Protein AF-A0A9X2HFZ7-F1 (afdb_monomer)

Nearest PDB structures (foldseek):
  8ile-assembly1_A  TM=6.711E-01  e=8.729E-03  African swine fever virus BA71V
  5hrh-assembly1_A  TM=5.303E-01  e=1.604E-02  African swine fever virus
  4gmg-assembly2_D  TM=3.899E-01  e=1.241E-01  Yersinia enterocolitica subsp. enterocolitica 8081
  4gmf-assembly2_C  TM=3.694E-01  e=2.042E-01  Yersinia enterocolitica subsp. enterocolitica 8081
  4gmg-assembly1_B  TM=3.917E-01  e=2.845E-01  Yersinia enterocolitica subsp. enterocolitica 8081

Secondary structure (DSSP, 8-state):
-HHHHHHHHHHHHHHHHHHHHHHTTTTT-EE-HHHHHHHTTS--S--SEEEEEE-GGGGGGHHHHHHHHHHHHHHTT-EEEEEEEETTEEEEEEEETTEEEEEEEEE---SSPPEEE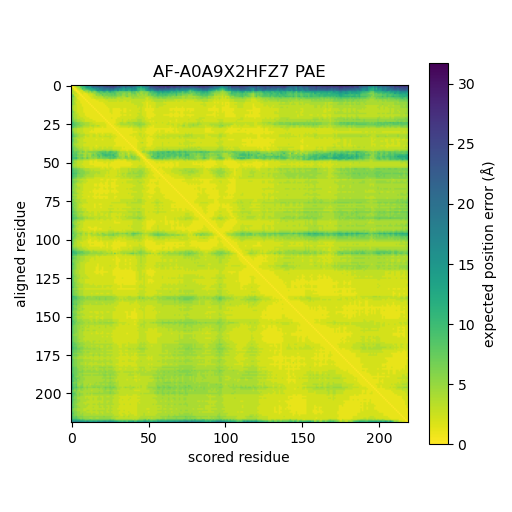TTEEE--HHHHHHHHHHHHHHH--HHHHHHHHHHHHTSSS-HHHHHHHHHHH-TT--HHHHHHHHGGGGG--GGGTGGGT--HHHHHHHHHHHHHHHHHHH-

Organism: NCBI:txid2949643

Structure (mmCIF, N/CA/C/O backbone):
data_AF-A0A9X2HFZ7-F1
#
_entry.id   AF-A0A9X2HFZ7-F1
#
loop_
_atom_site.group_PDB
_atom_site.id
_atom_site.type_symbol
_atom_site.label_atom_id
_atom_site.label_alt_id
_atom_site.label_comp_id
_atom_site.label_asym_id
_atom_site.label_entity_id
_atom_site.label_seq_id
_atom_site.pdbx_PDB_ins_code
_atom_site.Cartn_x
_atom_site.Cartn_y
_atom_site.Cartn_z
_atom_site.occupancy
_atom_site.B_iso_or_equiv
_atom_site.auth_seq_id
_atom_site.auth_comp_id
_atom_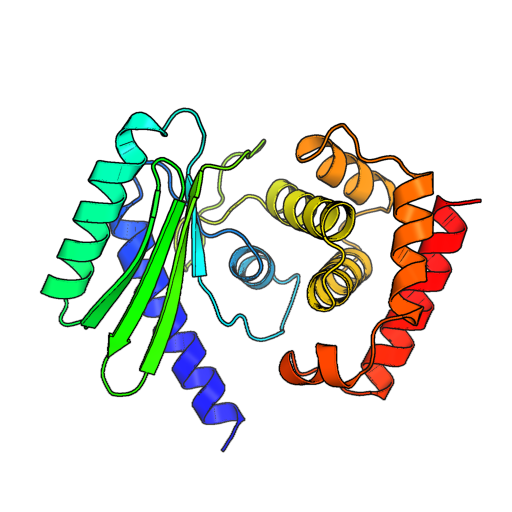site.auth_asym_id
_atom_site.auth_atom_id
_atom_site.pdbx_PDB_model_num
ATOM 1 N N . MET A 1 1 ? -7.043 -27.700 0.483 1.00 45.69 1 MET A N 1
ATOM 2 C CA . MET A 1 1 ? -7.040 -26.999 1.788 1.00 45.69 1 MET A CA 1
ATOM 3 C C . MET A 1 1 ? -6.658 -25.531 1.632 1.00 45.69 1 MET A C 1
ATOM 5 O O . MET A 1 1 ? -7.534 -24.711 1.847 1.00 45.69 1 MET A O 1
ATOM 9 N N . ALA A 1 2 ? -5.477 -25.192 1.092 1.00 61.09 2 ALA A N 1
ATOM 10 C CA . ALA A 1 2 ? -5.004 -23.801 0.955 1.00 61.09 2 ALA A CA 1
ATOM 11 C C . ALA A 1 2 ? -5.979 -22.800 0.285 1.00 61.09 2 ALA A C 1
ATOM 13 O O . ALA A 1 2 ? -6.029 -21.640 0.669 1.00 61.09 2 ALA A O 1
ATOM 14 N N . SER A 1 3 ? -6.793 -23.222 -0.692 1.00 67.44 3 SER A N 1
ATOM 15 C CA . SER A 1 3 ? -7.774 -22.325 -1.329 1.00 67.44 3 SER A CA 1
ATOM 16 C C . SER A 1 3 ? -8.964 -21.958 -0.432 1.00 67.44 3 SER A C 1
ATOM 18 O O . SER A 1 3 ? -9.522 -20.880 -0.597 1.00 67.44 3 SER A O 1
ATOM 20 N N . SER A 1 4 ? -9.372 -22.841 0.486 1.00 73.62 4 SER A N 1
ATOM 21 C CA . SER A 1 4 ? -10.508 -22.598 1.388 1.00 73.62 4 SER A CA 1
ATOM 22 C C . SER A 1 4 ? -10.123 -21.631 2.502 1.00 73.62 4 SER A C 1
ATOM 24 O O . SER A 1 4 ? -10.897 -20.731 2.819 1.00 73.62 4 SER A O 1
ATOM 26 N N . ASP A 1 5 ? -8.915 -21.786 3.045 1.00 79.44 5 ASP A N 1
ATOM 27 C CA . ASP A 1 5 ? -8.381 -20.908 4.089 1.00 79.44 5 ASP A CA 1
ATOM 28 C C . ASP A 1 5 ? -8.158 -19.496 3.537 1.00 79.44 5 ASP A C 1
ATOM 30 O O . ASP A 1 5 ? -8.668 -18.535 4.098 1.00 79.44 5 ASP A O 1
ATOM 34 N N . ARG A 1 6 ? -7.584 -19.369 2.330 1.00 78.06 6 ARG A N 1
ATOM 35 C CA . ARG A 1 6 ? -7.436 -18.066 1.655 1.00 78.06 6 ARG A CA 1
ATOM 36 C C . ARG A 1 6 ? -8.761 -17.343 1.416 1.00 78.06 6 ARG A C 1
ATOM 38 O O . ARG A 1 6 ? -8.848 -16.138 1.621 1.00 78.06 6 ARG A O 1
ATOM 45 N N . ILE A 1 7 ? -9.802 -18.057 0.978 1.00 82.12 7 ILE A N 1
ATOM 46 C CA . ILE A 1 7 ? -11.133 -17.455 0.793 1.00 82.12 7 ILE A CA 1
ATOM 47 C C . ILE A 1 7 ? -11.706 -17.011 2.143 1.00 82.12 7 ILE A C 1
ATOM 49 O O . ILE A 1 7 ? -12.341 -15.959 2.229 1.00 82.12 7 ILE A O 1
ATOM 53 N N . ARG A 1 8 ? -11.498 -17.806 3.196 1.00 85.38 8 ARG A N 1
ATOM 54 C CA . ARG A 1 8 ? -11.951 -17.487 4.550 1.00 85.38 8 ARG A CA 1
ATOM 55 C C . ARG A 1 8 ? -11.243 -16.244 5.101 1.00 85.38 8 ARG A C 1
ATOM 57 O O . ARG A 1 8 ? -11.915 -15.382 5.666 1.00 85.38 8 ARG A O 1
ATOM 64 N N . ASP A 1 9 ? -9.938 -16.130 4.894 1.00 87.12 9 ASP A N 1
ATOM 65 C CA . ASP A 1 9 ? -9.134 -14.995 5.347 1.00 87.12 9 ASP A CA 1
ATOM 66 C C . ASP A 1 9 ? -9.473 -13.725 4.573 1.00 87.12 9 ASP A C 1
ATOM 68 O O . ASP A 1 9 ? -9.709 -12.684 5.181 1.00 87.12 9 ASP A O 1
ATOM 72 N N . LEU A 1 10 ? -9.653 -13.825 3.252 1.00 87.94 10 LEU A N 1
ATOM 73 C CA . LEU A 1 10 ? -10.118 -12.702 2.440 1.00 87.94 10 LEU A CA 1
ATOM 74 C C . LEU A 1 10 ? -11.501 -12.209 2.887 1.00 87.94 10 LEU A C 1
ATOM 76 O O . LEU A 1 10 ? -11.733 -11.006 2.963 1.00 87.94 10 LEU A O 1
ATOM 80 N N . ARG A 1 11 ? -12.433 -13.113 3.211 1.00 91.56 11 ARG A N 1
ATOM 81 C CA . ARG A 1 11 ? -13.758 -12.717 3.717 1.00 91.56 11 ARG A CA 1
ATOM 82 C C . ARG A 1 11 ? -13.666 -11.989 5.054 1.00 91.56 11 ARG A C 1
ATOM 84 O O . ARG A 1 11 ? -14.343 -10.978 5.216 1.00 91.56 11 ARG A O 1
ATOM 91 N N . PHE A 1 12 ? -12.837 -12.478 5.975 1.00 93.88 12 PHE A N 1
ATOM 92 C CA . PHE A 1 12 ? -12.613 -11.833 7.271 1.00 93.88 12 PHE A CA 1
ATOM 93 C C . PHE A 1 12 ? -11.972 -10.454 7.108 1.00 93.88 12 PHE A C 1
ATOM 95 O O . PHE A 1 12 ? -12.452 -9.480 7.685 1.00 93.88 12 PHE A O 1
ATOM 102 N N . GLN A 1 13 ? -10.962 -10.352 6.243 1.00 94.38 13 GLN A N 1
ATOM 103 C CA . GLN A 1 13 ? -10.350 -9.083 5.869 1.00 94.38 13 GLN A CA 1
ATOM 104 C C . GLN A 1 13 ? -11.401 -8.101 5.345 1.00 94.38 13 GLN A C 1
ATOM 106 O O . GLN A 1 13 ? -11.544 -7.006 5.880 1.00 94.38 13 GLN A O 1
ATOM 111 N N . GLN A 1 14 ? -12.195 -8.512 4.352 1.00 94.25 14 GLN A N 1
ATOM 112 C CA . GLN A 1 14 ? -13.212 -7.651 3.756 1.00 94.25 14 GLN A CA 1
ATOM 113 C C . GLN A 1 14 ? -14.314 -7.239 4.743 1.00 94.25 14 GLN A C 1
ATOM 115 O O . GLN A 1 14 ? -14.849 -6.137 4.641 1.00 94.25 14 GLN A O 1
ATOM 120 N N . GLU A 1 15 ? -14.690 -8.115 5.674 1.00 95.69 15 GLU A N 1
ATOM 121 C CA . GLU A 1 15 ? -15.643 -7.799 6.738 1.00 95.69 15 GLU A CA 1
ATOM 122 C C . GLU A 1 15 ? -15.112 -6.675 7.636 1.00 95.69 15 GLU A C 1
ATOM 124 O O . GLU A 1 15 ? -15.770 -5.643 7.779 1.00 95.69 15 GLU A O 1
ATOM 129 N N . VAL A 1 16 ? -13.900 -6.840 8.176 1.00 97.12 16 VAL A N 1
ATOM 130 C CA . VAL A 1 16 ? -13.264 -5.845 9.051 1.00 97.12 16 VAL A CA 1
ATOM 131 C C . VAL A 1 16 ? -13.050 -4.524 8.307 1.00 97.12 16 VAL A C 1
ATOM 133 O O . VAL A 1 16 ? -13.379 -3.462 8.838 1.00 97.12 16 VAL A O 1
ATOM 136 N N . THR A 1 17 ? -12.583 -4.567 7.053 1.00 97.56 17 THR A N 1
ATOM 137 C CA . THR A 1 17 ? -12.409 -3.370 6.216 1.00 97.56 17 THR A CA 1
ATOM 138 C C . THR A 1 17 ? -13.719 -2.600 6.035 1.00 97.56 17 THR A C 1
ATOM 140 O O . THR A 1 17 ? -13.718 -1.380 6.187 1.00 97.56 17 THR A O 1
ATOM 143 N N . ARG A 1 18 ? -14.843 -3.277 5.746 1.00 97.38 18 ARG A N 1
ATOM 144 C CA . ARG A 1 18 ? -16.147 -2.608 5.562 1.00 97.38 18 ARG A CA 1
ATOM 145 C C . ARG A 1 18 ? -16.613 -1.911 6.836 1.00 97.38 18 ARG A C 1
ATOM 147 O O . ARG A 1 18 ? -16.985 -0.743 6.769 1.00 97.38 18 ARG A O 1
ATOM 154 N N . LEU A 1 19 ? -16.547 -2.601 7.978 1.00 97.25 19 LEU A N 1
ATOM 155 C CA . LEU A 1 19 ? -16.938 -2.042 9.279 1.00 97.25 19 LEU A CA 1
ATOM 156 C C . LEU A 1 19 ? -16.124 -0.788 9.616 1.00 97.25 19 LEU A C 1
ATOM 158 O O . LEU A 1 19 ? -16.668 0.244 10.010 1.00 97.25 19 LEU A O 1
ATOM 162 N N . LEU A 1 20 ? -14.809 -0.854 9.410 1.00 98.31 20 LEU A N 1
ATOM 163 C CA . LEU A 1 20 ? -13.917 0.274 9.652 1.00 98.31 20 LEU A CA 1
ATOM 164 C C . LEU A 1 20 ? -14.186 1.441 8.698 1.00 98.31 20 LEU A C 1
ATOM 166 O O . LEU A 1 20 ? -14.292 2.582 9.146 1.00 98.31 20 LEU A O 1
ATOM 170 N N . LEU A 1 21 ? -14.335 1.182 7.397 1.00 97.81 21 LEU A N 1
ATOM 171 C CA . LEU A 1 21 ? -14.614 2.230 6.411 1.00 97.81 21 LEU A CA 1
ATOM 172 C C . LEU A 1 21 ? -15.977 2.891 6.620 1.00 97.81 21 LEU A C 1
ATOM 174 O O . LEU A 1 21 ? -16.121 4.072 6.309 1.00 97.81 21 LEU A O 1
ATOM 178 N N . GLU A 1 22 ? -16.968 2.173 7.146 1.00 95.88 22 GLU A N 1
ATOM 179 C CA . GLU A 1 22 ? -18.251 2.748 7.552 1.00 95.88 22 GLU A CA 1
ATOM 180 C C . GLU A 1 22 ? -18.089 3.701 8.745 1.00 95.88 22 GLU A C 1
ATOM 182 O O . GLU A 1 22 ? -18.556 4.842 8.693 1.00 95.88 22 GLU A O 1
ATOM 187 N N . GLN A 1 23 ? -17.337 3.288 9.767 1.00 96.25 23 GLN A N 1
ATOM 188 C CA . GLN A 1 23 ? -17.068 4.104 10.953 1.00 96.25 23 GLN A CA 1
ATOM 189 C C . GLN A 1 23 ? -16.194 5.339 10.656 1.00 96.25 23 GLN A C 1
ATOM 191 O O . GLN A 1 23 ? -16.309 6.374 11.321 1.00 96.25 23 GLN A O 1
ATOM 196 N N . LEU A 1 24 ? -15.313 5.252 9.657 1.00 96.31 24 LEU A N 1
ATOM 197 C CA . LEU A 1 24 ? -14.277 6.249 9.374 1.00 96.31 24 LEU A CA 1
ATOM 198 C C . LEU A 1 24 ? -14.580 7.154 8.162 1.00 96.31 24 LEU A C 1
ATOM 200 O O . LEU A 1 24 ? -13.697 7.870 7.685 1.00 96.31 24 LEU A O 1
ATOM 204 N N . GLN A 1 25 ? -15.832 7.201 7.688 1.00 91.94 25 GLN A N 1
ATOM 205 C CA . GLN A 1 25 ? -16.205 8.021 6.522 1.00 91.94 25 GLN A CA 1
ATOM 206 C C . GLN A 1 25 ? -15.973 9.524 6.723 1.00 91.94 25 GLN A C 1
ATOM 208 O O . GLN A 1 25 ? -15.444 10.191 5.832 1.00 91.94 25 GLN A O 1
ATOM 213 N N . LYS A 1 26 ? -16.401 10.068 7.872 1.00 92.44 26 LYS A N 1
ATOM 214 C CA . LYS A 1 26 ? -16.271 11.500 8.194 1.00 92.44 26 LYS A CA 1
ATOM 215 C C . LYS A 1 26 ? -14.806 11.952 8.281 1.00 92.44 26 LYS A C 1
ATOM 217 O O . LYS A 1 26 ? -14.496 12.946 7.637 1.00 92.44 26 LYS A O 1
ATOM 222 N N . PRO A 1 27 ? -13.912 11.243 8.997 1.00 94.19 27 PRO A N 1
ATOM 223 C CA . PRO A 1 27 ? -12.491 11.584 9.023 1.00 94.19 27 PRO A CA 1
ATOM 224 C C . PRO A 1 27 ? -11.746 11.227 7.726 1.00 94.19 27 PRO A C 1
ATOM 226 O O . PRO A 1 27 ? -10.526 11.297 7.709 1.00 94.19 27 PRO A O 1
ATOM 229 N N . GLY A 1 28 ? -12.437 10.829 6.649 1.00 96.19 28 GLY A N 1
ATOM 230 C CA . GLY A 1 28 ? -11.857 10.756 5.306 1.00 96.19 28 GLY A CA 1
ATOM 231 C C . GLY A 1 28 ? -10.971 9.542 5.021 1.00 96.19 28 GLY A C 1
ATOM 232 O O . GLY A 1 28 ? -10.236 9.573 4.031 1.00 96.19 28 GLY A O 1
ATOM 233 N N . PHE A 1 29 ? -11.043 8.489 5.839 1.00 98.38 29 PHE A N 1
ATOM 234 C CA . PHE A 1 29 ? -10.252 7.276 5.638 1.00 98.38 29 PHE A CA 1
ATOM 235 C C . PHE A 1 29 ? -10.691 6.503 4.393 1.00 98.38 29 PHE A C 1
ATOM 237 O O . PHE A 1 29 ? -11.882 6.437 4.062 1.00 98.38 29 PHE A O 1
ATOM 244 N N . VAL A 1 30 ? -9.716 5.904 3.716 1.00 98.44 30 VAL A N 1
ATOM 245 C CA . VAL A 1 30 ? -9.910 5.087 2.514 1.00 98.44 30 VAL A CA 1
ATOM 246 C C . VAL A 1 30 ? -9.031 3.853 2.568 1.00 98.44 30 VAL A C 1
ATOM 248 O O . VAL A 1 30 ? -7.954 3.893 3.157 1.00 98.44 30 VAL A O 1
ATOM 251 N N . LEU A 1 31 ? -9.467 2.778 1.915 1.00 98.38 31 LEU A N 1
ATOM 252 C CA . LEU A 1 31 ? -8.602 1.635 1.649 1.00 98.38 31 LEU A CA 1
ATOM 253 C C . LEU A 1 31 ? -7.479 2.065 0.701 1.00 98.38 31 LEU A C 1
ATOM 255 O O . LEU A 1 31 ? -7.764 2.581 -0.380 1.00 98.38 31 LEU A O 1
ATOM 259 N N . THR A 1 32 ? -6.233 1.838 1.103 1.00 97.25 32 THR A N 1
ATOM 260 C CA . THR A 1 32 ? -5.024 2.116 0.316 1.00 97.25 32 THR A CA 1
ATOM 261 C C . THR A 1 32 ? -4.171 0.844 0.171 1.00 97.25 32 THR A C 1
ATOM 263 O O . THR A 1 32 ? -4.675 -0.277 0.312 1.00 97.25 32 THR A O 1
ATOM 266 N N . GLY A 1 33 ? -2.901 1.003 -0.194 1.00 93.81 33 GLY A N 1
ATOM 267 C CA . GLY A 1 33 ? -1.922 -0.068 -0.262 1.00 93.81 33 GLY A CA 1
ATOM 268 C C . GLY A 1 33 ? -2.287 -1.143 -1.281 1.00 93.81 33 GLY A C 1
ATOM 269 O O . GLY A 1 33 ? -2.920 -0.896 -2.310 1.00 93.81 33 GLY A O 1
ATOM 270 N N . SER A 1 34 ? -1.869 -2.376 -0.997 1.00 92.25 34 SER A N 1
ATOM 271 C CA . SER A 1 34 ? -2.132 -3.515 -1.889 1.00 92.25 34 SER A CA 1
ATOM 272 C C . SER A 1 34 ? -3.634 -3.837 -1.972 1.00 92.25 34 SER A C 1
ATOM 274 O O . SER A 1 34 ? -4.112 -4.306 -3.003 1.00 92.25 34 SER A O 1
ATOM 276 N N . GLY A 1 35 ? -4.394 -3.544 -0.909 1.00 94.12 35 GLY A N 1
ATOM 277 C CA . GLY A 1 35 ? -5.844 -3.723 -0.881 1.00 94.12 35 GLY A CA 1
ATOM 278 C C . GLY A 1 35 ? -6.554 -2.879 -1.940 1.00 94.12 35 GLY A C 1
ATOM 279 O O . GLY A 1 35 ? -7.399 -3.402 -2.661 1.00 94.12 35 GLY A O 1
ATOM 280 N N . ALA A 1 36 ? -6.170 -1.609 -2.102 1.00 96.38 36 ALA A N 1
ATOM 281 C CA . ALA A 1 36 ? -6.752 -0.739 -3.126 1.00 96.38 36 ALA A CA 1
ATOM 282 C C . ALA A 1 36 ? -6.483 -1.237 -4.553 1.00 96.38 36 ALA A C 1
ATOM 284 O O . ALA A 1 36 ? -7.392 -1.265 -5.379 1.00 96.38 36 ALA A O 1
ATOM 285 N N . LEU A 1 37 ? -5.259 -1.686 -4.843 1.00 96.06 37 LEU A N 1
ATOM 286 C CA . LEU A 1 37 ? -4.906 -2.224 -6.164 1.00 96.06 37 LEU A CA 1
ATOM 287 C C . LEU A 1 37 ? -5.704 -3.476 -6.512 1.00 96.06 37 LEU A C 1
ATOM 289 O O . LEU A 1 37 ? -6.095 -3.646 -7.665 1.00 96.06 37 LEU A O 1
ATOM 293 N N . ARG A 1 38 ? -5.962 -4.332 -5.519 1.00 94.06 38 ARG A N 1
ATOM 294 C CA . ARG A 1 38 ? -6.809 -5.513 -5.688 1.00 94.06 38 ARG A CA 1
ATOM 295 C C . ARG A 1 38 ? -8.241 -5.119 -6.034 1.00 94.06 38 ARG A C 1
ATOM 297 O O . ARG A 1 38 ? -8.802 -5.666 -6.976 1.00 94.06 38 ARG A O 1
ATOM 304 N N . GLU A 1 39 ? -8.827 -4.157 -5.321 1.00 95.38 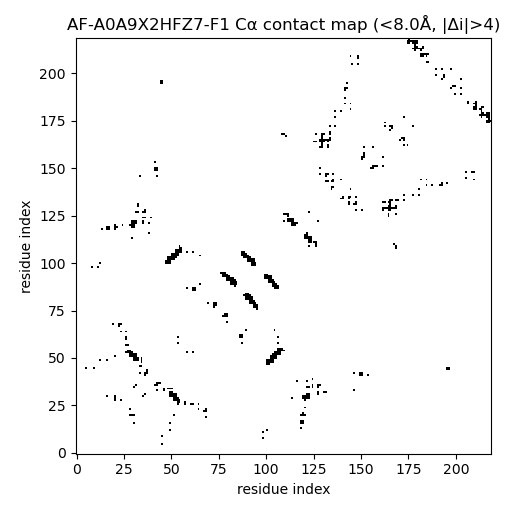39 GLU A N 1
ATOM 305 C CA . GLU A 1 39 ? -10.184 -3.681 -5.639 1.00 95.38 39 GLU A CA 1
ATOM 306 C C . GLU A 1 39 ? -10.254 -3.041 -7.037 1.00 95.38 39 GLU A C 1
ATOM 308 O O . GLU A 1 39 ? -11.255 -3.194 -7.733 1.00 95.38 39 GLU A O 1
ATOM 313 N N . HIS A 1 40 ? -9.169 -2.405 -7.495 1.00 96.69 40 HIS A N 1
ATOM 314 C CA . HIS A 1 40 ? -9.028 -1.889 -8.865 1.00 96.69 40 HIS A CA 1
ATOM 315 C C . HIS A 1 40 ? -8.703 -2.954 -9.924 1.00 96.69 40 HIS A C 1
ATOM 317 O O . HIS A 1 40 ? -8.588 -2.606 -11.105 1.00 96.69 40 HIS A O 1
ATOM 323 N N . GLY A 1 41 ? -8.545 -4.223 -9.533 1.00 94.75 41 GLY A N 1
ATOM 324 C CA . GLY A 1 41 ? -8.232 -5.339 -10.430 1.00 94.75 41 GLY A CA 1
ATOM 325 C C . GLY A 1 41 ? -6.829 -5.282 -11.040 1.00 94.75 41 GLY A C 1
ATOM 326 O O . GLY A 1 41 ? -6.637 -5.735 -12.165 1.00 94.75 41 GLY A O 1
ATOM 327 N N . LEU A 1 42 ? -5.865 -4.663 -10.349 1.00 95.06 42 LEU A N 1
ATOM 328 C CA . LEU A 1 42 ? -4.472 -4.553 -10.806 1.00 95.06 42 LEU A CA 1
ATOM 329 C C . LEU A 1 42 ? -3.571 -5.663 -10.260 1.00 95.06 42 LEU A C 1
ATOM 331 O O . LEU A 1 42 ? -2.543 -5.955 -10.866 1.00 95.06 42 LEU A O 1
ATOM 335 N N . ILE A 1 43 ? -3.942 -6.273 -9.132 1.00 90.69 43 ILE A N 1
ATOM 336 C CA . ILE A 1 43 ? -3.228 -7.409 -8.543 1.00 90.69 43 ILE A CA 1
ATOM 337 C C . ILE A 1 43 ? -4.218 -8.475 -8.070 1.00 90.69 43 ILE A C 1
ATOM 339 O O . ILE A 1 43 ? -5.295 -8.146 -7.574 1.00 90.69 43 ILE A O 1
ATOM 343 N N . ASP A 1 44 ? -3.797 -9.738 -8.140 1.00 81.56 44 ASP A N 1
ATOM 344 C CA . ASP A 1 44 ? -4.597 -10.895 -7.705 1.00 81.56 44 ASP A CA 1
ATOM 345 C C . ASP A 1 44 ? -4.008 -11.612 -6.479 1.00 81.56 44 ASP A C 1
ATOM 347 O O . ASP A 1 44 ? -4.613 -12.540 -5.932 1.00 81.56 44 ASP A O 1
ATOM 351 N N . ARG A 1 45 ? -2.815 -11.200 -6.026 1.00 81.44 45 ARG A N 1
ATOM 352 C CA . ARG A 1 45 ? -2.142 -11.847 -4.896 1.00 81.44 45 ARG A CA 1
ATOM 353 C C . ARG A 1 45 ? -2.857 -11.563 -3.566 1.00 81.44 45 ARG A C 1
ATOM 355 O O . ARG A 1 45 ? -3.449 -10.491 -3.397 1.00 81.44 45 ARG A O 1
ATOM 362 N N . PRO A 1 46 ? -2.756 -12.472 -2.581 1.00 73.94 46 PRO A N 1
ATOM 363 C CA . PRO A 1 46 ? -3.202 -12.193 -1.222 1.00 73.94 46 PRO A CA 1
ATOM 364 C C . PRO A 1 46 ? -2.540 -10.928 -0.653 1.00 73.94 46 PRO A C 1
ATOM 366 O O . PRO A 1 46 ? -1.363 -10.650 -0.914 1.00 73.94 46 PRO A O 1
ATOM 369 N N . THR A 1 47 ? -3.300 -10.173 0.141 1.00 80.88 47 THR A N 1
ATOM 370 C CA . THR A 1 47 ? -2.776 -9.073 0.962 1.00 80.88 47 THR A CA 1
ATOM 371 C C . THR A 1 47 ? -2.927 -9.471 2.422 1.00 80.88 47 THR A C 1
ATOM 373 O O . THR A 1 47 ? -3.988 -9.953 2.819 1.00 80.88 47 THR A O 1
ATOM 376 N N . GLU A 1 48 ? -1.856 -9.329 3.193 1.00 79.50 48 GLU A N 1
ATOM 377 C CA . GLU A 1 48 ? -1.794 -9.789 4.588 1.00 79.50 48 GLU A CA 1
ATOM 378 C C . GLU A 1 48 ? -2.391 -8.754 5.553 1.00 79.50 48 GLU A C 1
ATOM 380 O O . GLU A 1 48 ? -2.908 -9.098 6.614 1.00 79.50 48 GLU A O 1
ATOM 385 N N . ASP A 1 49 ? -2.374 -7.494 5.135 1.00 91.12 49 ASP A N 1
ATOM 386 C CA . ASP A 1 49 ? -2.718 -6.301 5.888 1.00 91.12 49 ASP A CA 1
ATOM 387 C C . ASP A 1 49 ? -3.859 -5.511 5.229 1.00 91.12 49 ASP A C 1
ATOM 389 O O . ASP A 1 49 ? -4.234 -5.709 4.064 1.00 91.12 49 ASP A O 1
ATOM 393 N N . VAL A 1 50 ? -4.465 -4.627 6.021 1.00 96.75 50 VAL A N 1
ATOM 394 C CA . VAL A 1 50 ? -5.416 -3.612 5.563 1.00 96.75 50 VAL A CA 1
ATOM 395 C C . VAL A 1 50 ? -4.874 -2.242 5.928 1.00 96.75 50 VAL A C 1
ATOM 397 O O . VAL A 1 50 ? -4.844 -1.882 7.101 1.00 96.75 50 VAL A O 1
ATOM 400 N N . ASP A 1 51 ? -4.543 -1.455 4.911 1.00 97.88 51 ASP A N 1
ATOM 401 C CA . ASP A 1 51 ? -4.152 -0.059 5.073 1.00 97.88 51 ASP A CA 1
ATOM 402 C C . ASP A 1 51 ? -5.373 0.857 4.914 1.00 97.88 51 ASP A C 1
ATOM 404 O O . ASP A 1 51 ? -5.990 0.909 3.845 1.00 97.88 51 ASP A O 1
ATOM 408 N N . LEU A 1 52 ? -5.722 1.601 5.963 1.00 98.50 52 LEU A N 1
ATOM 409 C CA . LEU A 1 52 ? -6.783 2.607 5.961 1.00 98.50 52 LEU A CA 1
ATOM 410 C C . LEU A 1 52 ? -6.192 3.975 6.265 1.00 98.50 52 LEU A C 1
ATOM 412 O O . LEU A 1 52 ? -5.946 4.303 7.427 1.00 98.50 52 LEU A O 1
ATOM 416 N N . PHE A 1 53 ? -5.944 4.786 5.242 1.00 98.25 53 PHE A N 1
ATOM 417 C CA . PHE A 1 53 ? -5.265 6.070 5.423 1.00 98.25 53 PHE A CA 1
ATOM 418 C C . PHE A 1 53 ? -6.214 7.242 5.175 1.00 98.25 53 PHE A C 1
ATOM 420 O O . PHE A 1 53 ? -7.136 7.164 4.357 1.00 98.25 53 PHE A O 1
ATOM 427 N N . THR A 1 54 ? -6.000 8.330 5.907 1.00 97.81 54 THR A N 1
ATOM 428 C CA . THR A 1 54 ? -6.653 9.622 5.672 1.00 97.81 54 THR A CA 1
ATOM 429 C C . THR A 1 54 ? -5.656 10.644 5.123 1.00 97.81 54 THR A C 1
ATOM 431 O O . THR A 1 54 ? -4.476 10.356 4.965 1.00 97.81 54 THR A O 1
ATOM 434 N N . GLU A 1 55 ? -6.136 11.836 4.793 1.00 95.44 55 GLU A N 1
ATOM 435 C CA . GLU A 1 55 ? -5.348 12.941 4.249 1.00 95.44 55 GLU A CA 1
ATOM 436 C C . GLU A 1 55 ? -4.892 13.924 5.335 1.00 95.44 55 GLU A C 1
ATOM 438 O O . GLU A 1 55 ? -5.491 14.026 6.409 1.00 95.44 55 GLU A O 1
ATOM 443 N N . MET A 1 56 ? -3.853 14.704 5.030 1.00 92.94 56 MET A N 1
ATOM 444 C CA . MET A 1 56 ? -3.245 15.667 5.959 1.00 92.94 56 MET A CA 1
ATOM 445 C C . MET A 1 56 ? -4.242 16.694 6.527 1.00 92.94 56 MET A C 1
ATOM 447 O O . MET A 1 56 ? -4.158 17.063 7.697 1.00 92.94 56 MET A O 1
ATOM 451 N N . SER A 1 57 ? -5.235 17.118 5.740 1.00 93.69 57 SER A N 1
ATOM 452 C CA . SER A 1 57 ? -6.325 18.010 6.176 1.00 93.69 57 SER A CA 1
ATOM 453 C C . SER A 1 57 ? -7.182 17.426 7.305 1.00 93.69 57 SER A C 1
ATOM 455 O O . SER A 1 57 ? -7.858 18.181 7.998 1.00 93.69 57 SER A O 1
ATOM 457 N N . SER A 1 58 ? -7.146 16.107 7.515 1.00 94.62 58 SER A N 1
ATOM 458 C CA . SER A 1 58 ? -7.876 15.393 8.571 1.00 94.62 58 SER A CA 1
ATOM 459 C C . SER A 1 58 ? -6.975 14.942 9.730 1.00 94.62 58 SER A C 1
ATOM 461 O O . SER A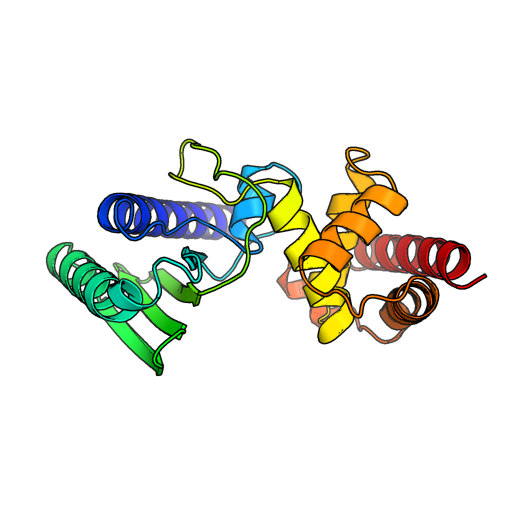 1 58 ? -7.419 14.186 10.594 1.00 94.62 58 SER A O 1
ATOM 463 N N . ALA A 1 59 ? -5.722 15.411 9.798 1.00 94.75 59 ALA A N 1
ATOM 464 C CA . ALA A 1 59 ? -4.753 14.974 10.808 1.00 94.75 59 ALA A CA 1
ATOM 465 C C . ALA A 1 59 ? -5.239 15.166 12.255 1.00 94.75 59 ALA A C 1
ATOM 467 O O . ALA A 1 59 ? -5.037 14.297 13.100 1.00 94.75 59 ALA A O 1
ATOM 468 N N . GLN A 1 60 ? -5.947 16.264 12.536 1.00 95.62 60 GLN A N 1
ATOM 469 C CA . GLN A 1 60 ? -6.519 16.537 13.862 1.00 95.62 60 GLN A CA 1
ATOM 470 C C . GLN A 1 60 ? -7.566 15.499 14.306 1.00 95.62 60 GLN A C 1
ATOM 472 O O . GLN A 1 60 ? -7.775 15.304 15.501 1.00 95.62 60 GLN A O 1
ATOM 477 N N . ASP A 1 61 ? -8.216 14.827 13.353 1.00 96.50 61 ASP A N 1
ATOM 478 C CA . ASP A 1 61 ? -9.252 13.833 13.621 1.00 96.50 61 ASP A CA 1
ATOM 479 C C . ASP A 1 61 ? -8.682 12.410 13.727 1.00 96.50 61 ASP A C 1
ATOM 481 O O . ASP A 1 61 ? -9.410 11.506 14.138 1.00 96.50 61 ASP A O 1
ATOM 485 N N . PHE A 1 62 ? -7.398 12.196 13.402 1.00 98.00 62 PHE A N 1
ATOM 486 C CA . PHE A 1 62 ? -6.771 10.871 13.321 1.00 98.00 62 PHE A CA 1
ATOM 487 C C . PHE A 1 62 ? -6.869 10.078 14.633 1.00 98.00 62 PHE A C 1
ATOM 489 O O . PHE A 1 62 ? -7.423 8.975 14.658 1.00 98.00 62 PHE A O 1
ATOM 496 N N . GLY A 1 63 ? -6.381 10.647 15.740 1.00 97.81 63 GLY A N 1
ATOM 497 C CA . GLY A 1 63 ? -6.417 10.006 17.060 1.00 97.81 63 GLY A CA 1
ATOM 498 C C . GLY A 1 63 ? -7.846 9.654 17.496 1.00 97.81 63 GLY A C 1
ATOM 499 O O . GLY A 1 63 ? -8.166 8.470 17.625 1.00 97.81 63 GLY A O 1
ATOM 500 N N . PRO A 1 64 ? -8.757 10.642 17.607 1.00 97.75 64 PRO A N 1
ATOM 501 C CA . PRO A 1 64 ? -10.142 10.385 17.993 1.00 97.75 64 PRO A CA 1
ATOM 502 C C . PRO A 1 64 ? -10.879 9.412 17.058 1.00 97.75 64 PRO A C 1
ATOM 504 O O . PRO A 1 64 ? -11.752 8.666 17.499 1.00 97.75 64 PRO A O 1
ATOM 507 N N . ALA A 1 65 ? -10.584 9.424 15.754 1.00 98.06 65 ALA A N 1
ATOM 508 C CA . ALA A 1 65 ? -11.196 8.509 14.794 1.00 98.06 65 ALA A CA 1
ATOM 509 C C . ALA A 1 65 ? -10.747 7.061 15.005 1.00 98.06 65 ALA A C 1
ATOM 511 O O . ALA A 1 65 ? -11.591 6.165 15.069 1.00 98.06 65 ALA A O 1
ATOM 512 N N . THR A 1 66 ? -9.441 6.838 15.147 1.00 98.31 66 THR A N 1
ATOM 513 C CA . THR A 1 66 ? -8.879 5.495 15.340 1.00 98.31 66 THR A CA 1
ATOM 514 C C . THR A 1 66 ? -9.245 4.910 16.707 1.00 98.31 66 THR A C 1
ATOM 516 O O . THR A 1 66 ? -9.524 3.719 16.799 1.00 98.31 66 THR A O 1
ATOM 519 N N . GLU A 1 67 ? -9.368 5.729 17.755 1.00 97.94 67 GLU A N 1
ATOM 520 C CA . GLU A 1 67 ? -9.905 5.299 19.058 1.00 97.94 67 GLU A CA 1
ATOM 521 C C . GLU A 1 67 ? -11.360 4.825 18.963 1.00 97.94 67 GLU A C 1
ATOM 523 O O . GLU A 1 67 ? -11.703 3.754 19.469 1.00 97.94 67 GLU A O 1
ATOM 528 N N . ARG A 1 68 ? -12.218 5.582 18.262 1.00 97.69 68 ARG A N 1
ATOM 529 C CA . ARG A 1 68 ? -13.610 5.170 18.018 1.00 97.69 68 ARG A CA 1
ATOM 530 C C . ARG A 1 68 ? -13.693 3.888 17.193 1.00 97.69 68 ARG A C 1
ATOM 532 O O . ARG A 1 68 ? -14.568 3.070 17.451 1.00 97.69 68 ARG A O 1
ATOM 539 N N . ALA A 1 69 ? -12.800 3.704 16.222 1.00 98.19 69 ALA A N 1
ATOM 540 C CA . ALA A 1 69 ? -12.724 2.471 15.444 1.00 98.19 69 ALA A CA 1
ATOM 541 C C . ALA A 1 69 ? -12.338 1.262 16.313 1.00 98.19 69 ALA A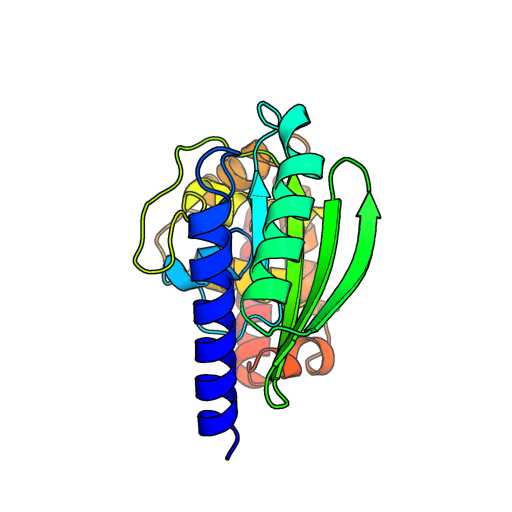 C 1
ATOM 543 O O . ALA A 1 69 ? -12.972 0.216 16.208 1.00 98.19 69 ALA A O 1
ATOM 544 N N . VAL A 1 70 ? -11.362 1.416 17.216 1.00 98.44 70 VAL A N 1
ATOM 545 C CA . VAL A 1 70 ? -10.980 0.369 18.180 1.00 98.44 70 VAL A CA 1
ATOM 546 C C . VAL A 1 70 ? -12.143 0.017 19.109 1.00 98.44 70 VAL A C 1
ATOM 548 O O . VAL A 1 70 ? -12.417 -1.164 19.313 1.00 98.44 70 VAL A O 1
ATOM 551 N N . ALA A 1 71 ? -12.838 1.017 19.660 1.00 98.19 71 ALA A N 1
ATOM 552 C CA . ALA A 1 71 ? -14.001 0.788 20.518 1.00 98.19 71 ALA A CA 1
ATOM 553 C C . ALA A 1 71 ? -15.118 0.043 19.769 1.00 98.19 71 ALA A C 1
ATOM 555 O O . ALA A 1 71 ? -15.601 -0.972 20.257 1.00 98.19 71 ALA A O 1
ATOM 556 N N . MET A 1 72 ? -15.441 0.476 18.546 1.00 97.94 72 MET A N 1
ATOM 557 C CA . MET A 1 72 ? -16.437 -0.179 17.691 1.00 97.94 72 MET A CA 1
ATOM 558 C C . MET A 1 72 ? -16.088 -1.647 17.414 1.00 97.94 72 MET A C 1
ATOM 560 O O . MET A 1 72 ? -16.951 -2.511 17.545 1.00 97.94 72 MET A O 1
ATOM 564 N N . LEU A 1 73 ? -14.829 -1.952 17.077 1.00 98.19 73 LEU A N 1
ATOM 565 C CA . LEU A 1 73 ? -14.397 -3.335 16.862 1.00 98.19 73 LEU A CA 1
ATOM 566 C C . LEU A 1 73 ? -14.562 -4.181 18.135 1.00 98.19 73 LEU A C 1
ATOM 568 O O . LEU A 1 73 ? -15.064 -5.301 18.067 1.00 98.19 73 LEU A O 1
ATOM 572 N N . ARG A 1 74 ? -14.194 -3.649 19.304 1.00 98.25 74 ARG A N 1
ATOM 573 C CA . ARG A 1 74 ? -14.375 -4.356 20.583 1.00 98.25 74 ARG A CA 1
ATOM 574 C C . ARG A 1 74 ? -15.850 -4.604 20.897 1.00 98.25 74 ARG A C 1
ATOM 576 O O . ARG A 1 74 ? -16.210 -5.722 21.254 1.00 98.25 74 ARG A O 1
ATOM 583 N N . ASP A 1 75 ? -16.706 -3.608 20.684 1.00 97.62 75 ASP A N 1
ATOM 584 C CA . ASP A 1 75 ? -18.157 -3.729 20.872 1.00 97.62 75 ASP A CA 1
ATOM 585 C C . ASP A 1 75 ? -18.783 -4.746 19.900 1.00 97.62 75 ASP A C 1
ATOM 587 O O . ASP A 1 75 ? -19.737 -5.443 20.246 1.00 97.62 75 ASP A O 1
ATOM 591 N N . ALA A 1 76 ? -18.210 -4.893 18.701 1.00 96.38 76 ALA A N 1
ATOM 592 C CA . ALA A 1 76 ? -18.585 -5.906 17.714 1.00 96.38 76 ALA A CA 1
ATOM 593 C C . ALA A 1 76 ? -17.990 -7.309 17.993 1.00 96.38 76 ALA A C 1
ATOM 595 O O . ALA A 1 76 ? -18.141 -8.224 17.175 1.00 96.38 76 ALA A O 1
ATOM 596 N N . GLY A 1 77 ? -17.325 -7.500 19.139 1.00 96.69 77 GLY A N 1
ATOM 597 C CA . GLY A 1 77 ? -16.805 -8.790 19.594 1.00 96.69 77 GLY A CA 1
ATOM 598 C C . GLY A 1 77 ? -15.483 -9.214 18.951 1.00 96.69 77 GLY A C 1
ATOM 599 O O . GLY A 1 77 ? -15.212 -10.413 18.866 1.00 96.69 77 GLY A O 1
ATOM 600 N N . TYR A 1 78 ? -14.683 -8.263 18.461 1.00 98.12 78 TYR A N 1
ATOM 601 C CA . TYR A 1 78 ? -13.308 -8.518 18.030 1.00 98.12 78 TYR A CA 1
ATOM 602 C C . TYR A 1 78 ? -12.322 -8.281 19.178 1.00 98.12 78 TYR A C 1
ATOM 604 O O . TYR A 1 78 ? -12.429 -7.297 19.913 1.00 98.12 78 TYR A O 1
ATOM 612 N N . ASP A 1 79 ? -11.304 -9.133 19.269 1.00 98.19 79 ASP A N 1
ATOM 613 C CA . ASP A 1 79 ? -10.125 -8.872 20.090 1.00 98.19 79 ASP A CA 1
ATOM 614 C C . ASP A 1 79 ? -9.196 -7.915 19.330 1.00 98.19 79 ASP A C 1
ATOM 616 O O . ASP A 1 79 ? -8.873 -8.155 18.161 1.00 98.19 79 ASP A O 1
ATOM 620 N N . VAL A 1 80 ? -8.788 -6.819 19.981 1.00 98.50 80 VAL A N 1
ATOM 621 C CA . VAL A 1 80 ? -7.991 -5.746 19.363 1.00 98.50 80 VAL A CA 1
ATOM 622 C C . VAL A 1 80 ? -6.763 -5.412 20.207 1.00 98.50 80 VAL A C 1
ATOM 624 O O . VAL A 1 80 ? -6.887 -4.788 21.272 1.00 98.50 80 VAL A O 1
ATOM 627 N N . ASP A 1 81 ? -5.596 -5.752 19.664 1.00 98.06 81 ASP A N 1
ATOM 628 C CA . ASP A 1 81 ? -4.271 -5.398 20.169 1.00 98.06 81 ASP A CA 1
ATOM 629 C C . ASP A 1 81 ? -3.771 -4.129 19.472 1.00 98.06 81 ASP A C 1
ATOM 631 O O . ASP A 1 81 ? -3.782 -4.043 18.245 1.00 98.06 81 ASP A O 1
ATOM 635 N N . ILE A 1 82 ? -3.309 -3.138 20.236 1.00 98.25 82 ILE A N 1
ATOM 636 C CA . ILE A 1 82 ? -2.663 -1.943 19.676 1.00 98.25 82 ILE A CA 1
ATOM 637 C C . ILE A 1 82 ? -1.156 -2.203 19.661 1.00 98.25 82 ILE A C 1
ATOM 639 O O . ILE A 1 82 ? -0.510 -2.175 20.707 1.00 98.25 82 ILE A O 1
ATOM 643 N N . ASN A 1 83 ? -0.599 -2.462 18.479 1.00 97.19 83 ASN A N 1
ATOM 644 C CA . ASN A 1 83 ? 0.814 -2.811 18.314 1.00 97.19 83 ASN A CA 1
ATOM 645 C C . ASN A 1 83 ? 1.707 -1.563 18.273 1.00 97.19 83 ASN A C 1
ATOM 647 O O . ASN A 1 83 ? 2.829 -1.575 18.776 1.00 97.19 83 ASN A O 1
ATOM 651 N N . ARG A 1 84 ? 1.220 -0.486 17.644 1.00 97.88 84 ARG A N 1
ATOM 652 C CA . ARG A 1 84 ? 1.901 0.814 17.533 1.00 97.88 84 ARG A CA 1
ATOM 653 C C . ARG A 1 84 ? 0.872 1.933 17.591 1.00 97.88 84 ARG A C 1
ATOM 655 O O . ARG A 1 84 ? -0.179 1.808 16.969 1.00 97.88 84 ARG A O 1
ATOM 662 N N . ASP A 1 85 ? 1.196 3.020 18.284 1.00 97.88 85 ASP A N 1
ATOM 663 C CA . ASP A 1 85 ? 0.335 4.200 18.408 1.00 97.88 85 ASP A CA 1
ATOM 664 C C . ASP A 1 85 ? 1.182 5.478 18.363 1.00 97.88 85 ASP A C 1
ATOM 666 O O . ASP A 1 85 ? 1.936 5.782 19.289 1.00 97.88 85 ASP A O 1
ATOM 670 N N . PHE A 1 86 ? 1.094 6.195 17.247 1.00 97.06 86 PHE A N 1
ATOM 671 C CA . PHE A 1 86 ? 1.803 7.439 16.979 1.00 97.06 86 PHE A CA 1
ATOM 672 C C . PHE A 1 86 ? 0.827 8.493 16.426 1.00 97.06 86 PHE A C 1
ATOM 674 O O . PHE A 1 86 ? -0.224 8.139 15.889 1.00 97.06 86 PHE A O 1
ATOM 681 N N . PRO A 1 87 ? 1.172 9.797 16.468 1.00 94.62 87 PRO A N 1
ATOM 682 C CA . PRO A 1 87 ? 0.251 10.869 16.070 1.00 94.62 87 PRO A CA 1
ATOM 683 C C . PRO A 1 87 ? -0.331 10.768 14.651 1.00 94.62 87 PRO A C 1
ATOM 685 O O . PRO A 1 87 ? -1.427 11.265 14.416 1.00 94.62 87 PRO A O 1
ATOM 688 N N . ALA A 1 88 ? 0.392 10.142 13.718 1.00 96.19 88 ALA A N 1
ATOM 689 C CA . ALA A 1 88 ? -0.001 10.003 12.313 1.00 96.19 88 ALA A CA 1
ATOM 690 C C . ALA A 1 88 ? -0.045 8.542 11.831 1.00 96.19 88 ALA A C 1
ATOM 692 O O . ALA A 1 88 ? -0.156 8.297 10.632 1.00 96.19 88 ALA A O 1
ATOM 693 N N . TYR A 1 89 ? 0.096 7.574 12.743 1.00 98.12 89 TYR A N 1
ATOM 694 C CA . TYR A 1 89 ? 0.112 6.159 12.391 1.00 98.12 89 TYR A CA 1
ATOM 695 C C . TYR A 1 89 ? -0.305 5.278 13.571 1.00 98.12 89 TYR A C 1
ATOM 697 O O . TYR A 1 89 ? 0.188 5.456 14.684 1.00 98.12 89 TYR A O 1
ATOM 705 N N . LYS A 1 90 ? -1.173 4.293 13.331 1.00 98.50 90 LYS A N 1
ATOM 706 C CA . LYS A 1 90 ? -1.609 3.322 14.343 1.00 98.50 90 LYS A CA 1
ATOM 707 C C . LYS A 1 90 ? -1.743 1.941 13.719 1.00 98.50 90 LYS A C 1
ATOM 709 O O . LYS A 1 90 ? -2.481 1.794 12.757 1.00 98.50 90 LYS A O 1
ATOM 714 N N . ALA A 1 91 ? -1.081 0.944 14.295 1.00 98.31 91 ALA A N 1
ATOM 715 C CA . ALA A 1 91 ? -1.146 -0.440 13.830 1.00 98.31 91 ALA A CA 1
ATOM 716 C C . ALA A 1 91 ? -1.887 -1.305 14.849 1.00 98.31 91 ALA A C 1
ATOM 718 O O . ALA A 1 91 ? -1.552 -1.284 16.041 1.00 98.31 91 ALA A O 1
ATOM 719 N N . LEU A 1 92 ? -2.858 -2.085 14.381 1.00 98.19 92 LEU A N 1
ATOM 720 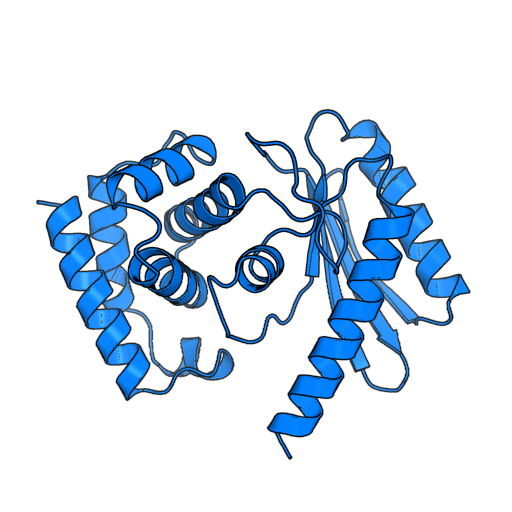C CA . LEU A 1 92 ? -3.669 -2.987 15.191 1.00 98.19 92 LEU A CA 1
ATOM 721 C C . LEU A 1 92 ? -3.481 -4.445 14.773 1.00 98.19 92 LEU A C 1
ATOM 723 O O . LEU A 1 92 ? -3.399 -4.750 13.587 1.00 98.19 92 LEU A O 1
ATOM 727 N N . GLY A 1 93 ? -3.525 -5.354 15.743 1.00 98.19 93 GLY A N 1
ATOM 728 C CA . GLY A 1 93 ? -3.904 -6.745 15.515 1.00 98.19 93 GLY A CA 1
ATOM 729 C C . GLY A 1 93 ? -5.388 -6.928 15.823 1.00 98.19 93 GLY A C 1
ATOM 730 O O . GLY A 1 93 ? -5.809 -6.682 16.949 1.00 98.19 93 GLY A O 1
ATOM 731 N N . VAL A 1 94 ? -6.179 -7.362 14.844 1.00 98.00 94 VAL A N 1
ATOM 732 C CA . VAL A 1 94 ? -7.616 -7.641 14.989 1.00 98.00 94 VAL A CA 1
ATOM 733 C C . VAL A 1 94 ? -7.842 -9.137 14.840 1.00 98.00 94 VAL A C 1
ATOM 735 O O . VAL A 1 94 ? -7.404 -9.733 13.856 1.00 98.00 94 VAL A O 1
ATOM 738 N N . SER A 1 95 ? -8.528 -9.768 15.790 1.00 97.25 95 SER A N 1
ATOM 739 C CA . SER A 1 95 ? -8.797 -11.206 15.717 1.00 97.25 95 SER A CA 1
ATOM 740 C C . SER A 1 95 ? -10.192 -11.594 16.189 1.00 97.25 95 SER A C 1
ATOM 742 O O . SER A 1 95 ? -10.810 -10.908 17.000 1.00 97.25 95 SER A O 1
ATOM 744 N N . ARG A 1 96 ? -10.718 -12.685 15.617 1.00 95.50 96 ARG A N 1
ATOM 745 C CA . ARG A 1 96 ? -11.989 -13.306 16.020 1.00 95.50 96 ARG A CA 1
ATOM 746 C C . ARG A 1 96 ? -12.064 -14.739 15.500 1.00 95.50 96 ARG A C 1
ATOM 748 O O . ARG A 1 96 ? -11.763 -14.996 14.337 1.00 95.50 96 ARG A O 1
ATOM 755 N N . GLY A 1 97 ? -12.488 -15.685 16.340 1.00 90.12 97 GLY A N 1
ATOM 756 C CA . GLY A 1 97 ? -12.764 -17.063 15.902 1.00 90.12 97 GLY A CA 1
ATOM 757 C C . GLY A 1 97 ? -11.571 -17.777 15.243 1.00 90.12 97 GLY A C 1
ATOM 758 O O . GLY A 1 97 ? -11.756 -18.525 14.280 1.00 90.12 97 GLY A O 1
ATOM 759 N N . GLY A 1 98 ? -10.353 -17.514 15.733 1.00 89.94 98 GLY A N 1
ATOM 760 C CA . GLY A 1 98 ? -9.105 -18.092 15.221 1.00 89.94 98 GLY A CA 1
ATOM 761 C C . GLY A 1 98 ? -8.531 -17.413 13.973 1.00 89.94 98 GLY A C 1
ATOM 762 O O . GLY A 1 98 ? -7.517 -17.876 13.463 1.00 89.94 98 GLY A O 1
ATOM 763 N N . GLN A 1 99 ? -9.151 -16.337 13.480 1.00 92.88 99 GLN A N 1
ATOM 764 C CA . GLN A 1 99 ? -8.626 -15.519 12.382 1.00 92.88 99 GLN A CA 1
ATOM 765 C C . GLN A 1 99 ? -7.965 -14.261 12.937 1.00 92.88 99 GLN A C 1
ATOM 767 O O . GLN A 1 99 ? -8.438 -13.717 13.937 1.00 92.88 99 GLN A O 1
ATOM 772 N N . ARG A 1 100 ? -6.889 -13.803 12.292 1.00 93.75 100 ARG A N 1
ATOM 773 C CA . ARG A 1 100 ? -6.131 -12.603 12.663 1.00 93.75 100 ARG A CA 1
ATOM 774 C C . ARG A 1 100 ? -5.867 -11.759 11.421 1.00 93.75 100 ARG A C 1
ATOM 776 O O . ARG A 1 100 ? -5.654 -12.305 10.345 1.00 93.75 100 ARG A O 1
ATOM 783 N N . LEU A 1 101 ? -5.887 -10.446 11.598 1.00 95.31 101 LEU A N 1
ATOM 784 C CA . LEU A 1 101 ? -5.641 -9.451 10.567 1.00 95.31 101 LEU A CA 1
ATOM 785 C C . LEU A 1 101 ? -4.834 -8.297 11.158 1.00 95.31 101 LEU A C 1
ATOM 787 O O . LEU A 1 101 ? -5.124 -7.856 12.272 1.00 95.31 101 LEU A O 1
ATOM 791 N N . GLU A 1 102 ? -3.864 -7.789 10.407 1.00 97.31 102 GLU A N 1
ATOM 792 C CA . GLU A 1 102 ? -3.217 -6.518 10.726 1.00 97.31 102 GLU A CA 1
ATOM 793 C C . GLU A 1 102 ? -3.941 -5.368 10.024 1.00 97.31 102 GLU A C 1
ATOM 795 O O . GLU A 1 102 ? -4.302 -5.460 8.848 1.00 97.31 102 GLU A O 1
ATOM 800 N N . VAL A 1 103 ? -4.200 -4.297 10.774 1.00 98.44 103 VAL A N 1
ATOM 801 C CA . VAL A 1 103 ? -4.840 -3.083 10.264 1.00 98.44 103 VAL A CA 1
ATOM 802 C C . VAL A 1 103 ? -3.955 -1.895 10.582 1.00 98.44 103 VAL A C 1
ATOM 804 O O . VAL A 1 103 ? -3.727 -1.587 11.753 1.00 98.44 103 VAL A O 1
ATOM 807 N N . ASP A 1 104 ? -3.534 -1.199 9.539 1.00 98.44 104 ASP A N 1
ATOM 808 C CA . ASP A 1 104 ? -2.714 -0.008 9.631 1.00 98.44 104 ASP A CA 1
ATOM 809 C C . ASP A 1 104 ? -3.547 1.228 9.306 1.00 98.44 104 ASP A C 1
ATOM 811 O O . ASP A 1 104 ? -4.141 1.363 8.238 1.00 98.44 104 ASP A O 1
ATOM 815 N N . PHE A 1 105 ? -3.573 2.165 10.245 1.00 98.62 105 PHE A N 1
ATOM 816 C CA . PHE A 1 105 ? -4.075 3.510 10.040 1.00 98.62 105 PHE A CA 1
ATOM 817 C C . PHE A 1 105 ? -2.914 4.457 9.811 1.00 98.62 105 PHE A C 1
ATOM 819 O O . PHE A 1 105 ? -1.927 4.417 10.543 1.00 98.62 105 PHE A O 1
ATOM 826 N N . GLY A 1 106 ? -3.072 5.367 8.859 1.00 98.06 106 GLY A N 1
ATOM 827 C CA . GLY A 1 106 ? -2.046 6.345 8.520 1.00 98.06 106 GLY A CA 1
ATOM 828 C C . GLY A 1 106 ? -2.624 7.655 8.009 1.00 98.06 106 GLY A C 1
ATOM 829 O O . GLY A 1 106 ? -3.824 7.776 7.747 1.00 98.06 106 GLY A O 1
ATOM 830 N N . ILE A 1 107 ? -1.746 8.639 7.877 1.00 97.19 107 ILE A N 1
ATOM 831 C CA . ILE A 1 107 ? -2.002 9.882 7.155 1.00 97.19 107 ILE A CA 1
ATOM 832 C C . ILE A 1 107 ? -1.054 9.900 5.966 1.00 97.19 107 ILE A C 1
ATOM 834 O O . ILE A 1 107 ? 0.150 9.738 6.156 1.00 97.19 107 ILE A O 1
ATOM 838 N N . ASP A 1 108 ? -1.586 10.111 4.769 1.00 94.50 108 ASP A N 1
ATOM 839 C CA . ASP A 1 108 ? -0.784 10.113 3.549 1.00 94.50 108 ASP A CA 1
ATOM 840 C C . ASP A 1 108 ? -1.323 11.095 2.502 1.00 94.50 108 ASP A C 1
ATOM 842 O O . ASP A 1 108 ? -2.425 11.646 2.629 1.00 94.50 108 ASP A O 1
ATOM 846 N N . TYR A 1 109 ? -0.512 11.351 1.479 1.00 90.81 109 TYR A N 1
ATOM 847 C CA . TYR A 1 109 ? -0.888 12.159 0.333 1.00 90.81 109 TYR A CA 1
ATOM 848 C C . TYR A 1 109 ? -1.852 11.402 -0.591 1.00 90.81 109 TYR A C 1
ATOM 850 O O . TYR A 1 109 ? -1.701 10.214 -0.881 1.00 90.81 109 TYR A O 1
ATOM 858 N N . ARG A 1 110 ? -2.842 12.132 -1.108 1.00 92.88 110 ARG A N 1
ATOM 859 C CA . ARG A 1 110 ? -3.664 11.715 -2.246 1.00 92.88 110 ARG A CA 1
ATOM 860 C C . ARG A 1 110 ? -3.979 12.927 -3.113 1.00 92.88 110 ARG A C 1
ATOM 862 O O . ARG A 1 110 ? -4.309 13.988 -2.580 1.00 92.88 110 ARG A O 1
ATOM 869 N N . GLY A 1 111 ? -3.863 12.775 -4.429 1.00 94.19 111 GLY A N 1
ATOM 870 C CA . GLY A 1 111 ? -4.132 13.833 -5.403 1.00 94.19 111 GLY A CA 1
ATOM 871 C C . GLY A 1 111 ? -5.563 13.813 -5.938 1.00 94.19 111 GLY A C 1
ATOM 872 O O . GLY A 1 111 ? -6.044 14.827 -6.446 1.00 94.19 111 GLY A O 1
ATOM 873 N N . HIS A 1 112 ? -6.265 12.688 -5.798 1.00 96.50 112 HIS A N 1
ATOM 874 C CA . HIS A 1 112 ? -7.562 12.451 -6.416 1.00 96.50 112 HIS A CA 1
ATOM 875 C C . HIS A 1 112 ? -8.644 12.105 -5.388 1.00 96.50 112 HIS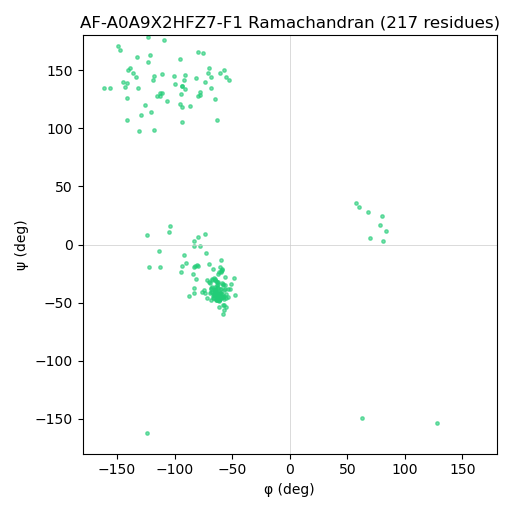 A C 1
ATOM 877 O O . HIS A 1 112 ? -8.394 11.637 -4.273 1.00 96.50 112 HIS A O 1
ATOM 883 N N . GLN A 1 113 ? -9.900 12.342 -5.776 1.00 96.25 113 GLN A N 1
ATOM 884 C CA . GLN A 1 113 ? -11.040 11.974 -4.942 1.00 96.25 113 GLN A CA 1
ATOM 885 C C . GLN A 1 113 ? -11.168 10.444 -4.850 1.00 96.25 113 GLN A C 1
ATOM 887 O O . GLN A 1 113 ? -11.112 9.767 -5.878 1.00 96.25 113 GLN A O 1
ATOM 892 N N . PRO A 1 114 ? -11.399 9.885 -3.649 1.00 97.31 114 PRO A N 1
ATOM 893 C CA . PRO A 1 114 ? -11.587 8.450 -3.480 1.00 97.31 114 PRO A CA 1
ATOM 894 C C . PRO A 1 114 ? -12.791 7.908 -4.253 1.00 97.31 114 PRO A C 1
ATOM 896 O O . PRO A 1 114 ? -13.840 8.552 -4.342 1.00 97.31 114 PRO A O 1
ATOM 899 N N . VAL A 1 115 ? -12.683 6.667 -4.717 1.00 98.06 115 VAL A N 1
ATOM 900 C CA . VAL A 1 115 ? -13.754 5.966 -5.431 1.00 98.06 115 VAL A CA 1
ATOM 901 C C . VAL A 1 115 ? -14.578 5.148 -4.441 1.00 98.06 115 VAL A C 1
ATOM 903 O O . VAL A 1 115 ? -14.040 4.471 -3.566 1.00 98.06 115 VAL A O 1
ATOM 906 N N . ARG A 1 116 ? -15.910 5.186 -4.555 1.00 97.06 116 ARG A N 1
ATOM 907 C CA . ARG A 1 116 ? -16.788 4.317 -3.760 1.00 97.06 116 ARG A CA 1
ATOM 908 C C . ARG A 1 116 ? -16.963 2.975 -4.468 1.00 97.06 116 ARG A C 1
ATOM 910 O O . ARG A 1 116 ? -17.503 2.927 -5.567 1.00 97.06 116 ARG A O 1
ATOM 917 N N . MET A 1 117 ? -16.552 1.899 -3.807 1.00 96.88 117 MET A N 1
ATOM 918 C CA . MET A 1 117 ? -16.654 0.517 -4.283 1.00 96.88 117 MET A CA 1
ATOM 919 C C . MET A 1 117 ? -17.433 -0.337 -3.270 1.00 96.88 117 MET A C 1
ATOM 921 O O . MET A 1 117 ? -17.848 0.153 -2.218 1.00 96.88 117 MET A O 1
ATOM 925 N N . ALA A 1 118 ? -17.637 -1.624 -3.565 1.00 94.44 118 ALA A N 1
ATOM 926 C CA . ALA A 1 118 ? -18.390 -2.537 -2.695 1.00 94.44 118 ALA A CA 1
ATOM 927 C C . ALA A 1 118 ? -17.761 -2.723 -1.298 1.00 94.44 118 ALA A C 1
ATOM 929 O O . ALA A 1 118 ? -18.452 -3.083 -0.345 1.00 94.44 118 ALA A O 1
ATOM 930 N N . ILE A 1 119 ? -16.453 -2.489 -1.168 1.00 95.06 119 ILE A N 1
ATOM 931 C CA . ILE A 1 119 ? -15.742 -2.537 0.112 1.00 95.06 119 ILE A CA 1
ATOM 932 C C . ILE A 1 119 ? -15.877 -1.241 0.931 1.00 95.06 119 ILE A C 1
ATOM 934 O O . ILE A 1 119 ? -15.659 -1.254 2.136 1.00 95.06 119 ILE A O 1
ATOM 938 N N . GLY A 1 120 ? -16.250 -0.123 0.302 1.00 96.88 120 GLY A N 1
ATOM 939 C CA . GLY A 1 120 ? -16.230 1.210 0.904 1.00 96.88 120 GLY A CA 1
ATOM 940 C C . GLY A 1 120 ? -15.479 2.217 0.033 1.00 96.88 120 GLY A C 1
ATOM 941 O O . GLY A 1 120 ? -15.437 2.080 -1.189 1.00 96.88 120 GLY A O 1
ATOM 942 N N . ARG A 1 121 ? -14.922 3.269 0.646 1.00 97.94 121 ARG A N 1
ATOM 943 C CA . ARG A 1 121 ? -14.079 4.231 -0.080 1.00 97.94 121 ARG A CA 1
ATOM 944 C C . ARG A 1 121 ? -12.690 3.638 -0.303 1.00 97.94 121 ARG A C 1
ATOM 946 O O . ARG A 1 121 ? -12.051 3.202 0.652 1.00 97.94 121 ARG A O 1
ATOM 953 N N . VAL A 1 122 ? -12.234 3.666 -1.544 1.00 98.38 122 VAL A N 1
ATOM 954 C CA . VAL A 1 122 ? -10.935 3.160 -1.990 1.00 98.38 122 VAL A CA 1
ATOM 955 C C . VAL A 1 122 ? -10.145 4.324 -2.574 1.00 98.38 122 VAL A C 1
ATOM 957 O O . VAL A 1 122 ? -10.725 5.205 -3.216 1.00 98.38 122 VAL A O 1
ATOM 960 N N . LEU A 1 123 ? -8.837 4.351 -2.326 1.00 98.25 123 LEU A N 1
ATOM 961 C CA . LEU A 1 123 ? -7.929 5.313 -2.940 1.00 98.25 123 LEU A CA 1
ATOM 962 C C . LEU A 1 123 ? -8.096 5.283 -4.469 1.00 98.25 123 LEU A C 1
ATOM 964 O O . LEU A 1 123 ? -8.320 4.217 -5.048 1.00 98.25 123 LEU A O 1
ATOM 968 N N . ALA A 1 124 ? -8.039 6.445 -5.120 1.00 97.94 124 ALA A N 1
ATOM 969 C CA . ALA A 1 124 ? -8.103 6.518 -6.577 1.00 97.94 124 ALA A CA 1
ATOM 970 C C . ALA A 1 124 ? -6.988 5.673 -7.208 1.00 97.94 124 ALA A C 1
ATOM 972 O O . ALA A 1 124 ? -5.931 5.476 -6.602 1.00 97.94 124 ALA A O 1
ATOM 973 N N . VAL A 1 125 ? -7.230 5.139 -8.405 1.00 97.75 125 VAL A N 1
ATOM 974 C CA . VAL A 1 125 ? -6.292 4.186 -9.012 1.00 97.75 125 VAL A CA 1
ATOM 975 C C . VAL A 1 125 ? -4.951 4.852 -9.319 1.00 97.75 125 VAL A C 1
ATOM 977 O O . VAL A 1 125 ? -3.909 4.242 -9.108 1.00 97.75 125 VAL A O 1
ATOM 980 N N . GLU A 1 126 ? -4.979 6.116 -9.732 1.00 97.31 126 GLU A N 1
ATOM 981 C CA . GLU A 1 126 ? -3.816 6.946 -10.034 1.00 97.31 126 GLU A CA 1
ATOM 982 C C . GLU A 1 126 ? -2.938 7.129 -8.790 1.00 97.31 126 GLU A C 1
ATOM 984 O O . GLU A 1 126 ? -1.733 6.879 -8.829 1.00 97.31 126 GLU A O 1
ATOM 989 N N . ASP A 1 127 ? -3.556 7.472 -7.657 1.00 97.75 127 ASP A N 1
ATOM 990 C CA . ASP A 1 127 ? -2.847 7.650 -6.391 1.00 97.75 127 ASP A CA 1
ATOM 991 C C . ASP A 1 127 ? -2.299 6.313 -5.865 1.00 97.75 127 ASP A C 1
ATOM 993 O O . ASP A 1 127 ? -1.159 6.262 -5.413 1.00 97.75 127 ASP A O 1
ATOM 997 N N . ALA A 1 128 ? -3.070 5.220 -5.964 1.00 97.69 128 ALA A N 1
ATOM 998 C CA . ALA A 1 128 ? -2.646 3.890 -5.516 1.00 97.69 128 ALA A CA 1
ATOM 999 C C . ALA A 1 128 ? -1.460 3.347 -6.332 1.00 97.69 128 ALA A C 1
ATOM 1001 O O . ALA A 1 128 ? -0.540 2.741 -5.774 1.00 97.69 128 ALA A O 1
ATOM 1002 N N . VAL A 1 129 ? -1.466 3.580 -7.648 1.00 98.00 129 VAL A N 1
ATOM 1003 C CA . VAL A 1 129 ? -0.340 3.273 -8.538 1.00 98.00 129 VAL A CA 1
ATOM 1004 C C . VAL A 1 129 ? 0.875 4.118 -8.169 1.00 98.00 129 VAL A C 1
ATOM 1006 O O . VAL A 1 129 ? 1.960 3.563 -7.981 1.00 98.00 129 VAL A O 1
ATOM 1009 N N . GLY A 1 130 ? 0.690 5.427 -7.978 1.00 97.81 130 GLY A N 1
ATOM 1010 C CA . GLY A 1 130 ? 1.752 6.327 -7.537 1.00 97.81 130 GLY A CA 1
ATOM 1011 C C . GLY A 1 130 ? 2.399 5.866 -6.233 1.00 97.81 130 GLY A C 1
ATOM 1012 O O . GLY A 1 130 ? 3.626 5.788 -6.149 1.00 97.81 130 GLY A O 1
ATOM 1013 N N . SER A 1 131 ? 1.596 5.476 -5.235 1.00 96.56 131 SER A N 1
ATOM 1014 C CA . SER A 1 131 ? 2.105 4.998 -3.944 1.00 96.56 131 SER A CA 1
ATOM 1015 C C . SER A 1 131 ? 2.944 3.729 -4.097 1.00 96.56 131 SER A C 1
ATOM 1017 O O . SER A 1 131 ? 3.926 3.562 -3.379 1.00 96.56 131 SER A O 1
ATOM 1019 N N . LYS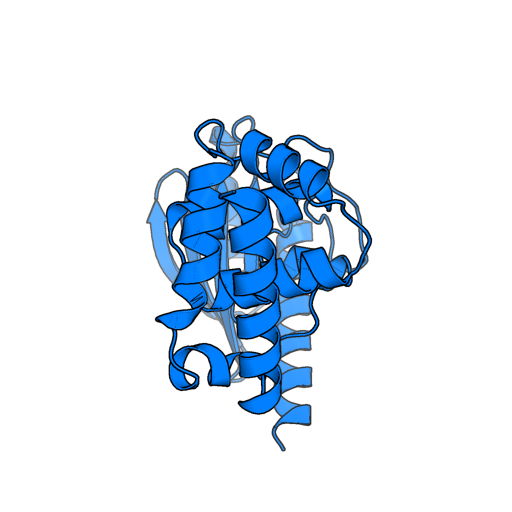 A 1 132 ? 2.622 2.835 -5.044 1.00 96.44 132 LYS A N 1
ATOM 1020 C CA . LYS A 1 132 ? 3.459 1.653 -5.317 1.00 96.44 132 LYS A CA 1
ATOM 1021 C C . LYS A 1 132 ? 4.745 1.971 -6.045 1.00 96.44 132 LYS A C 1
ATOM 1023 O O . LYS A 1 132 ? 5.777 1.410 -5.686 1.00 96.44 132 LYS A O 1
ATOM 1028 N N . VAL A 1 133 ? 4.696 2.856 -7.035 1.00 98.19 133 VAL A N 1
ATOM 1029 C CA . VAL A 1 133 ? 5.901 3.301 -7.740 1.00 98.19 133 VAL A CA 1
ATOM 1030 C C . VAL A 1 133 ? 6.851 4.002 -6.761 1.00 98.19 133 VAL A C 1
ATOM 1032 O O . VAL A 1 133 ? 8.034 3.666 -6.719 1.00 98.19 133 VAL A O 1
ATOM 1035 N N . SER A 1 134 ? 6.335 4.891 -5.906 1.00 97.56 134 SER A N 1
ATOM 1036 C CA . SER A 1 134 ? 7.117 5.551 -4.850 1.00 97.56 134 SER A CA 1
ATOM 1037 C C . SER A 1 134 ? 7.621 4.563 -3.787 1.00 97.56 134 SER A C 1
ATOM 1039 O O . SER A 1 134 ? 8.784 4.630 -3.384 1.00 97.56 134 SER A O 1
ATOM 1041 N N . ALA A 1 135 ? 6.811 3.585 -3.364 1.00 96.31 135 ALA A N 1
ATOM 1042 C CA . ALA A 1 135 ? 7.265 2.543 -2.440 1.00 96.31 135 ALA A CA 1
ATOM 1043 C C . ALA A 1 135 ? 8.412 1.716 -3.036 1.00 96.31 135 ALA A C 1
ATOM 1045 O O . ALA A 1 135 ? 9.419 1.493 -2.366 1.00 96.31 135 ALA A O 1
ATOM 1046 N N . LEU A 1 136 ? 8.309 1.314 -4.306 1.00 98.00 136 LEU A N 1
ATOM 1047 C CA . LEU A 1 136 ? 9.416 0.648 -4.980 1.00 98.00 136 LEU A CA 1
ATOM 1048 C C . LEU A 1 136 ? 10.653 1.551 -4.965 1.00 98.00 136 LEU A C 1
ATOM 1050 O O . LEU A 1 136 ? 11.682 1.113 -4.458 1.00 98.00 136 LEU A O 1
ATOM 1054 N N . TYR A 1 137 ? 10.524 2.806 -5.413 1.00 98.25 137 TYR A N 1
ATOM 1055 C CA . TYR A 1 137 ? 11.620 3.779 -5.479 1.00 98.25 137 TYR A CA 1
ATOM 1056 C C . TYR A 1 137 ? 12.339 4.005 -4.142 1.00 98.25 137 TYR A C 1
ATOM 1058 O O . TYR A 1 137 ? 13.566 4.054 -4.097 1.00 98.25 137 TYR A O 1
ATOM 1066 N N . SER A 1 138 ? 11.583 4.104 -3.051 1.00 95.25 138 SER A N 1
ATOM 1067 C CA . SER A 1 138 ? 12.113 4.466 -1.734 1.00 95.25 138 SER A CA 1
ATOM 1068 C C . SER A 1 138 ? 12.710 3.292 -0.957 1.00 95.25 138 SER A C 1
ATOM 1070 O O . SER A 1 138 ? 13.749 3.455 -0.314 1.00 95.25 138 SER A O 1
ATOM 1072 N N . ARG A 1 139 ? 12.068 2.114 -0.971 1.00 95.00 139 ARG A N 1
ATOM 1073 C CA . ARG A 1 139 ? 12.463 0.978 -0.110 1.00 95.00 139 ARG A CA 1
ATOM 1074 C C . ARG A 1 139 ? 12.815 -0.307 -0.852 1.00 95.00 139 ARG A C 1
ATOM 1076 O O . ARG A 1 139 ? 13.464 -1.163 -0.256 1.00 95.00 139 ARG A O 1
ATOM 1083 N N . GLY A 1 140 ? 12.399 -0.470 -2.106 1.00 94.75 140 GLY A N 1
ATOM 1084 C CA . GLY A 1 140 ? 12.806 -1.612 -2.925 1.00 94.75 140 GLY A CA 1
ATOM 1085 C C . GLY A 1 140 ? 12.411 -2.988 -2.376 1.00 94.75 140 GLY A C 1
ATOM 1086 O O . GLY A 1 140 ? 13.175 -3.938 -2.542 1.00 94.75 140 GLY A O 1
ATOM 1087 N N . TYR A 1 141 ? 11.276 -3.133 -1.676 1.00 95.12 141 TYR A N 1
ATOM 1088 C CA . TYR A 1 141 ? 10.913 -4.440 -1.115 1.00 95.12 141 TYR A CA 1
ATOM 1089 C C . TYR A 1 141 ? 10.507 -5.432 -2.218 1.00 95.12 141 TYR A C 1
ATOM 1091 O O . TYR A 1 141 ? 9.869 -5.023 -3.189 1.00 95.12 141 TYR A O 1
ATOM 1099 N N . PRO A 1 142 ? 10.777 -6.746 -2.058 1.00 95.12 142 PRO A N 1
ATOM 1100 C CA . PRO A 1 142 ? 10.457 -7.770 -3.059 1.00 95.12 142 PRO A CA 1
ATOM 1101 C C . PRO A 1 142 ? 9.030 -7.687 -3.628 1.00 95.12 142 PRO A C 1
ATOM 1103 O O . PRO A 1 142 ? 8.831 -7.763 -4.837 1.00 95.12 142 PRO A O 1
ATOM 1106 N N . ARG A 1 143 ? 8.029 -7.464 -2.766 1.00 92.75 143 ARG A N 1
ATOM 1107 C CA . ARG A 1 143 ? 6.616 -7.323 -3.164 1.00 92.75 143 ARG A CA 1
ATOM 1108 C C . ARG A 1 143 ? 6.324 -6.096 -4.025 1.00 92.75 143 ARG A C 1
ATOM 1110 O O . ARG A 1 143 ? 5.396 -6.136 -4.823 1.00 92.75 143 ARG A O 1
ATOM 1117 N N . ASP A 1 144 ? 7.090 -5.018 -3.859 1.00 95.44 144 ASP A N 1
ATOM 1118 C CA . ASP A 1 144 ? 6.868 -3.782 -4.605 1.00 95.44 144 ASP A CA 1
ATOM 1119 C C . ASP A 1 144 ? 7.246 -3.991 -6.083 1.00 95.44 144 ASP A C 1
ATOM 1121 O O . ASP A 1 144 ? 6.560 -3.478 -6.962 1.00 95.44 144 ASP A O 1
ATOM 1125 N N . PHE A 1 145 ? 8.245 -4.839 -6.377 1.00 97.12 145 PHE A N 1
ATOM 1126 C CA . PHE A 1 145 ? 8.530 -5.279 -7.749 1.00 97.12 145 PHE A CA 1
ATOM 1127 C C . PHE A 1 145 ? 7.355 -6.063 -8.346 1.00 97.12 145 PHE A C 1
ATOM 1129 O O . PHE A 1 145 ? 6.955 -5.791 -9.474 1.00 97.12 145 PHE A O 1
ATOM 1136 N N . LEU A 1 146 ? 6.765 -7.004 -7.599 1.00 95.69 146 LEU A N 1
ATOM 1137 C CA . LEU A 1 146 ? 5.617 -7.781 -8.089 1.00 95.69 146 LEU A CA 1
ATOM 1138 C C . LEU A 1 146 ? 4.426 -6.873 -8.421 1.00 95.69 146 LEU A C 1
ATOM 1140 O O . LEU A 1 146 ? 3.825 -6.998 -9.486 1.00 95.69 146 LEU A O 1
ATOM 1144 N N . ASP A 1 147 ? 4.104 -5.946 -7.516 1.00 95.75 147 ASP A N 1
ATOM 1145 C CA . ASP A 1 147 ? 2.970 -5.039 -7.685 1.00 95.75 147 ASP A CA 1
ATOM 1146 C C . ASP A 1 147 ? 3.198 -4.088 -8.871 1.00 95.75 147 ASP A C 1
ATOM 1148 O O . ASP A 1 147 ? 2.297 -3.899 -9.686 1.00 95.75 147 ASP A O 1
ATOM 1152 N N . VAL A 1 148 ? 4.402 -3.523 -9.017 1.00 97.69 148 VAL A N 1
ATOM 1153 C CA . VAL A 1 148 ? 4.728 -2.620 -10.131 1.00 97.69 148 VAL A CA 1
ATOM 1154 C C . VAL A 1 148 ? 4.760 -3.358 -11.479 1.00 97.69 148 VAL A C 1
ATOM 1156 O O . VAL A 1 148 ? 4.278 -2.804 -12.469 1.00 97.69 148 VAL A O 1
ATOM 1159 N N . ASP A 1 149 ? 5.246 -4.607 -11.543 1.00 97.75 149 ASP A N 1
ATOM 1160 C CA . ASP A 1 149 ? 5.164 -5.419 -12.772 1.00 97.75 149 ASP A CA 1
ATOM 1161 C C . ASP A 1 149 ? 3.707 -5.659 -13.161 1.00 97.75 149 ASP A C 1
ATOM 1163 O O . ASP A 1 149 ? 3.332 -5.436 -14.311 1.00 97.75 149 ASP A O 1
ATOM 1167 N N . ALA A 1 150 ? 2.871 -6.051 -12.197 1.00 96.94 150 ALA A N 1
ATOM 1168 C CA . ALA A 1 150 ? 1.455 -6.303 -12.429 1.00 96.94 150 ALA A CA 1
ATOM 1169 C C . ALA A 1 150 ? 0.718 -5.043 -12.916 1.00 96.94 150 ALA A C 1
ATOM 1171 O O . ALA A 1 150 ? -0.009 -5.104 -13.913 1.00 96.94 150 ALA A O 1
ATOM 1172 N N . ILE A 1 151 ? 0.969 -3.889 -12.283 1.00 97.94 151 ILE A N 1
ATOM 1173 C CA . ILE A 1 151 ? 0.425 -2.592 -12.707 1.00 97.94 151 ILE A CA 1
ATOM 1174 C C . ILE A 1 151 ? 0.828 -2.295 -14.154 1.00 97.94 151 ILE A C 1
ATOM 1176 O O . ILE A 1 151 ? -0.040 -2.014 -14.982 1.00 97.94 151 ILE A O 1
ATOM 1180 N N . ARG A 1 152 ? 2.120 -2.385 -14.487 1.00 97.75 152 ARG A N 1
ATOM 1181 C CA . ARG A 1 152 ? 2.613 -2.094 -15.840 1.00 97.75 152 ARG A CA 1
ATOM 1182 C C . ARG A 1 152 ? 2.042 -3.066 -16.875 1.00 97.75 152 ARG A C 1
ATOM 1184 O O . ARG A 1 152 ? 1.593 -2.652 -17.942 1.00 97.75 152 ARG A O 1
ATOM 1191 N N . ARG A 1 153 ? 1.999 -4.361 -16.551 1.00 96.88 153 ARG A N 1
ATOM 1192 C CA . ARG A 1 153 ? 1.484 -5.426 -17.426 1.00 96.88 153 ARG A CA 1
ATOM 1193 C C . ARG A 1 153 ? -0.022 -5.320 -17.672 1.00 96.88 153 ARG A C 1
ATOM 1195 O O . ARG A 1 153 ? -0.497 -5.834 -18.679 1.00 96.88 153 ARG A O 1
ATOM 1202 N N . SER A 1 154 ? -0.766 -4.627 -16.806 1.00 96.12 154 SER A N 1
ATOM 1203 C CA . SER A 1 154 ? -2.191 -4.350 -17.033 1.00 96.12 154 SER A CA 1
ATOM 1204 C C . SER A 1 154 ? -2.455 -3.568 -18.329 1.00 96.12 154 SER A C 1
ATOM 1206 O O . SER A 1 154 ? -3.577 -3.585 -18.830 1.00 96.12 154 SER A O 1
ATOM 1208 N N . GLY A 1 155 ? -1.448 -2.857 -18.858 1.00 96.31 155 GLY A N 1
ATOM 1209 C CA . GLY A 1 155 ? -1.568 -2.031 -20.062 1.00 96.31 155 GLY A CA 1
ATOM 1210 C C . GLY A 1 155 ? -2.431 -0.779 -19.881 1.00 96.31 155 GLY A C 1
ATOM 1211 O O . GLY A 1 155 ? -2.685 -0.073 -20.853 1.00 96.31 155 GLY A O 1
ATOM 1212 N N . ARG A 1 156 ? -2.889 -0.495 -18.653 1.00 97.00 156 ARG A N 1
ATOM 1213 C CA . ARG A 1 156 ? -3.721 0.674 -18.321 1.00 97.00 156 ARG A CA 1
ATOM 1214 C C . ARG A 1 156 ? -2.922 1.970 -18.175 1.00 97.00 156 ARG A C 1
ATOM 1216 O O . ARG A 1 156 ? -3.525 3.034 -18.222 1.00 97.00 156 ARG A O 1
ATOM 1223 N N . PHE A 1 157 ? -1.609 1.863 -17.982 1.00 97.81 157 PHE A N 1
ATOM 1224 C CA . PHE A 1 157 ? -0.692 2.974 -17.739 1.00 97.81 157 PHE A CA 1
ATOM 1225 C C . PHE A 1 157 ? 0.516 2.837 -18.659 1.00 97.81 157 PHE A C 1
ATOM 1227 O O . PHE A 1 157 ? 1.078 1.747 -18.797 1.00 97.81 157 PHE A O 1
ATOM 1234 N N . THR A 1 158 ? 0.913 3.937 -19.287 1.00 98.06 158 THR A N 1
ATOM 1235 C CA . THR A 1 158 ? 2.190 4.031 -19.991 1.00 98.06 158 THR A CA 1
ATOM 1236 C C . THR A 1 158 ? 3.340 4.164 -18.996 1.00 98.06 158 THR A C 1
ATOM 1238 O O . THR A 1 158 ? 3.142 4.488 -17.826 1.00 98.06 158 THR A O 1
ATOM 1241 N N . ASP A 1 159 ? 4.570 3.952 -19.465 1.00 98.00 159 ASP A N 1
ATOM 1242 C CA . ASP A 1 159 ? 5.757 4.145 -18.628 1.00 98.00 159 ASP A CA 1
ATOM 1243 C C . ASP A 1 159 ? 5.852 5.581 -18.085 1.00 98.00 159 ASP A C 1
ATOM 1245 O O . ASP A 1 159 ? 6.315 5.767 -16.963 1.00 98.00 159 ASP A O 1
ATOM 1249 N N . GLU A 1 160 ? 5.393 6.588 -18.840 1.00 98.06 160 GLU A N 1
ATOM 1250 C CA . GLU A 1 160 ? 5.385 7.973 -18.356 1.00 98.06 160 GLU A CA 1
ATOM 1251 C C . GLU A 1 160 ? 4.276 8.208 -17.326 1.00 98.06 160 GLU A C 1
ATOM 1253 O O . GLU A 1 160 ? 4.558 8.816 -16.299 1.00 98.06 160 GLU A O 1
ATOM 1258 N N . ASP A 1 161 ? 3.077 7.636 -17.508 1.00 98.12 161 ASP A N 1
ATOM 1259 C CA . ASP A 1 161 ? 2.003 7.727 -16.502 1.00 98.12 161 ASP A CA 1
ATOM 1260 C C . ASP A 1 161 ? 2.462 7.169 -15.143 1.00 98.12 161 ASP A C 1
ATOM 1262 O O . ASP A 1 161 ? 2.164 7.736 -14.092 1.00 98.12 161 ASP A O 1
ATOM 1266 N N . LEU A 1 162 ? 3.227 6.069 -15.150 1.00 98.44 162 LEU A N 1
ATOM 1267 C CA . LEU A 1 162 ? 3.786 5.478 -13.929 1.00 98.44 162 LEU A CA 1
ATOM 1268 C C . LEU A 1 162 ? 4.800 6.408 -13.252 1.00 98.44 162 LEU A C 1
ATOM 1270 O O . LEU A 1 162 ? 4.788 6.542 -12.027 1.00 98.44 162 LEU A O 1
ATOM 1274 N N . LEU A 1 163 ? 5.667 7.057 -14.033 1.00 98.38 163 LEU A N 1
ATOM 1275 C CA . LEU A 1 163 ? 6.648 8.010 -13.513 1.00 98.38 163 LEU A CA 1
ATOM 1276 C C . LEU A 1 163 ? 5.974 9.278 -12.979 1.00 98.38 163 LEU A C 1
ATOM 1278 O O . LEU A 1 163 ? 6.365 9.770 -11.923 1.00 98.38 163 LEU A O 1
ATOM 1282 N N . GLU A 1 164 ? 4.962 9.800 -13.670 1.00 97.81 164 GLU A N 1
ATOM 1283 C CA . GLU A 1 164 ? 4.184 10.959 -13.226 1.00 97.81 164 GLU A CA 1
ATOM 1284 C C . GLU A 1 164 ? 3.411 10.660 -11.937 1.00 97.81 164 GLU A C 1
ATOM 1286 O O . GLU A 1 164 ? 3.512 11.426 -10.976 1.00 97.81 164 GLU A O 1
ATOM 1291 N N . ALA A 1 165 ? 2.725 9.516 -11.863 1.00 97.12 165 ALA A N 1
ATOM 1292 C CA . ALA A 1 165 ? 2.034 9.081 -10.649 1.00 97.12 165 ALA A CA 1
ATOM 1293 C C . ALA A 1 165 ? 3.010 8.895 -9.475 1.00 97.12 165 ALA A C 1
ATOM 1295 O O . ALA A 1 165 ? 2.726 9.313 -8.351 1.00 97.12 165 ALA A O 1
ATOM 1296 N N . GLY A 1 166 ? 4.186 8.311 -9.729 1.00 97.38 166 GLY A N 1
ATOM 1297 C CA . GLY A 1 166 ? 5.241 8.184 -8.726 1.00 97.38 166 GLY A CA 1
ATOM 1298 C C . GLY A 1 166 ? 5.769 9.540 -8.245 1.00 97.38 166 GLY A C 1
ATOM 1299 O O . GLY A 1 166 ? 5.919 9.734 -7.041 1.00 97.38 166 GLY A O 1
ATOM 1300 N N . ARG A 1 167 ? 5.977 10.508 -9.150 1.00 97.56 167 ARG A N 1
ATOM 1301 C CA . ARG A 1 167 ? 6.424 11.875 -8.810 1.00 97.56 167 ARG A CA 1
ATOM 1302 C C . ARG A 1 167 ? 5.393 12.682 -8.034 1.00 97.56 167 ARG A C 1
ATOM 1304 O O . ARG A 1 167 ? 5.774 13.538 -7.239 1.00 97.56 167 ARG A O 1
ATOM 1311 N N . ALA A 1 168 ? 4.106 12.425 -8.255 1.00 96.00 168 ALA A N 1
ATOM 1312 C CA . ALA A 1 168 ? 3.046 13.046 -7.468 1.00 96.00 168 ALA A CA 1
ATOM 1313 C C . ALA A 1 168 ? 3.137 12.658 -5.980 1.00 96.00 168 ALA A C 1
ATOM 1315 O O . ALA A 1 168 ? 2.811 13.474 -5.122 1.00 96.00 168 ALA A O 1
ATOM 1316 N N . GLN A 1 169 ? 3.617 11.444 -5.681 1.00 94.75 169 GLN A N 1
ATOM 1317 C CA . GLN A 1 169 ? 3.844 10.948 -4.319 1.00 94.75 169 GLN A CA 1
ATOM 1318 C C . GLN A 1 169 ? 5.231 11.324 -3.779 1.00 94.75 169 GLN A C 1
ATOM 1320 O O . GLN A 1 169 ? 5.365 11.767 -2.641 1.00 94.75 169 GLN A O 1
ATOM 1325 N N . ASP A 1 170 ? 6.267 11.171 -4.604 1.00 95.56 170 ASP A N 1
ATOM 1326 C CA . ASP A 1 170 ? 7.652 11.499 -4.277 1.00 95.56 170 ASP A CA 1
ATOM 1327 C C . ASP A 1 170 ? 8.277 12.358 -5.389 1.00 95.56 170 ASP A C 1
ATOM 1329 O O . ASP A 1 170 ? 8.781 11.826 -6.385 1.00 95.56 170 ASP A O 1
ATOM 1333 N N . PRO A 1 171 ? 8.313 13.694 -5.219 1.00 96.00 171 PRO A N 1
ATOM 1334 C CA . PRO A 1 171 ? 8.903 14.601 -6.200 1.00 96.00 171 PRO A CA 1
ATOM 1335 C C . PRO A 1 171 ? 10.392 14.357 -6.489 1.00 96.00 171 PRO A C 1
ATOM 1337 O O . PRO A 1 171 ? 10.912 14.907 -7.458 1.00 96.00 171 PRO A O 1
ATOM 1340 N N . SER A 1 172 ? 11.091 13.567 -5.662 1.00 96.88 172 SER A N 1
ATOM 1341 C CA . SER A 1 172 ? 12.495 13.202 -5.873 1.00 96.88 172 SER A CA 1
ATOM 1342 C C . SER A 1 172 ? 12.690 12.016 -6.824 1.00 96.88 172 SER A C 1
ATOM 1344 O O . SER A 1 172 ? 13.834 11.644 -7.104 1.00 96.88 172 SER A O 1
ATOM 1346 N N . LEU A 1 173 ? 11.603 11.426 -7.339 1.00 98.12 173 LEU A N 1
ATOM 1347 C CA . LEU A 1 173 ? 11.665 10.320 -8.288 1.00 98.12 173 LEU A CA 1
ATOM 1348 C C . LEU A 1 173 ? 12.330 10.743 -9.602 1.00 98.12 173 LEU A C 1
ATOM 1350 O O . LEU A 1 173 ? 11.744 11.418 -10.459 1.00 98.12 173 LEU A O 1
ATOM 1354 N N . ASP A 1 174 ? 13.561 10.266 -9.777 1.00 97.94 174 ASP A N 1
ATOM 1355 C CA . ASP A 1 174 ? 14.334 10.410 -11.000 1.00 97.94 174 ASP A CA 1
ATOM 1356 C C . ASP A 1 174 ? 14.147 9.198 -11.923 1.00 97.94 174 ASP A C 1
ATOM 1358 O O . ASP A 1 174 ? 14.191 8.043 -11.496 1.00 97.94 174 ASP A O 1
ATOM 1362 N N . ARG A 1 175 ? 13.963 9.465 -13.223 1.00 98.12 175 ARG A N 1
ATOM 1363 C CA . ARG A 1 175 ? 13.692 8.431 -14.236 1.00 98.12 175 ARG A CA 1
ATOM 1364 C C . ARG A 1 175 ? 14.833 7.423 -14.327 1.00 98.12 175 ARG A C 1
ATOM 1366 O O . ARG A 1 175 ? 14.586 6.218 -14.378 1.00 98.12 175 ARG A O 1
ATOM 1373 N N . ARG A 1 176 ? 16.071 7.916 -14.375 1.00 98.06 176 ARG A N 1
ATOM 1374 C CA . ARG A 1 176 ? 17.247 7.072 -14.568 1.00 98.06 176 ARG A CA 1
ATOM 1375 C C . ARG A 1 176 ? 17.519 6.251 -13.316 1.00 98.06 176 ARG A C 1
ATOM 1377 O O . ARG A 1 176 ? 17.719 5.045 -13.433 1.00 98.06 176 ARG A O 1
ATOM 1384 N N . ALA A 1 177 ? 17.472 6.877 -12.141 1.00 98.00 177 ALA A N 1
ATOM 1385 C CA . ALA A 1 177 ? 17.633 6.191 -10.863 1.00 98.00 177 ALA A CA 1
ATOM 1386 C C . ALA A 1 177 ? 16.562 5.106 -10.663 1.00 98.00 177 ALA A C 1
ATOM 1388 O O . ALA A 1 177 ? 16.883 3.991 -10.253 1.00 98.00 177 ALA A O 1
ATOM 1389 N N . PHE A 1 178 ? 15.305 5.389 -11.024 1.00 98.50 178 PHE A N 1
ATOM 1390 C CA . PHE A 1 178 ? 14.245 4.383 -11.003 1.00 98.50 178 PHE A CA 1
ATOM 1391 C C . PHE A 1 178 ? 14.533 3.236 -11.985 1.00 98.50 178 PHE A C 1
ATOM 1393 O O . PHE A 1 178 ? 14.408 2.072 -11.618 1.00 98.50 178 PHE A O 1
ATOM 1400 N N . GLY A 1 179 ? 15.013 3.533 -13.198 1.00 98.50 179 GLY A N 1
ATOM 1401 C CA . GLY A 1 179 ? 15.465 2.516 -14.153 1.00 98.50 179 GLY A CA 1
ATOM 1402 C C . GLY A 1 179 ? 16.576 1.607 -13.613 1.00 98.50 179 GLY A C 1
ATOM 1403 O O . GLY A 1 179 ? 16.512 0.384 -13.754 1.00 98.50 179 GLY A O 1
ATOM 1404 N N . GLU A 1 180 ? 17.572 2.188 -12.945 1.00 98.06 180 GLU A N 1
ATOM 1405 C CA . GLU A 1 180 ? 18.658 1.451 -12.287 1.00 98.06 180 GLU A CA 1
ATOM 1406 C C . GLU A 1 180 ? 18.135 0.557 -11.151 1.00 98.06 180 GLU A C 1
ATOM 1408 O O . GLU A 1 180 ? 18.527 -0.609 -11.051 1.00 98.06 180 GLU A O 1
ATOM 1413 N N . LEU A 1 181 ? 17.187 1.062 -10.360 1.00 98.12 181 LEU A N 1
ATOM 1414 C CA . LEU A 1 181 ? 16.523 0.313 -9.298 1.00 98.12 181 LEU A CA 1
ATOM 1415 C C . LEU A 1 181 ? 15.673 -0.854 -9.821 1.00 98.12 181 LEU A C 1
ATOM 1417 O O . LEU A 1 181 ? 15.684 -1.926 -9.223 1.00 98.12 181 LEU A O 1
ATOM 1421 N N . LEU A 1 182 ? 14.964 -0.705 -10.943 1.00 98.56 182 LEU A N 1
ATOM 1422 C CA . LEU A 1 182 ? 14.192 -1.814 -11.525 1.00 98.56 182 LEU A CA 1
ATOM 1423 C C . LEU A 1 182 ? 15.092 -3.017 -11.842 1.00 98.56 182 LEU A C 1
ATOM 1425 O O . LEU A 1 182 ? 14.698 -4.167 -11.647 1.00 98.56 182 LEU A O 1
ATOM 1429 N N . MET A 1 183 ? 16.338 -2.769 -12.258 1.00 98.38 183 MET A N 1
ATOM 1430 C CA . MET A 1 183 ? 17.317 -3.831 -12.508 1.00 98.38 183 MET A CA 1
ATOM 1431 C C . MET A 1 183 ? 17.806 -4.522 -11.227 1.00 98.38 183 MET A C 1
ATOM 1433 O O . MET A 1 183 ? 18.349 -5.629 -11.306 1.00 98.38 183 MET A O 1
ATOM 1437 N N . ASP A 1 184 ? 17.605 -3.927 -10.049 1.00 97.88 184 ASP A N 1
ATOM 1438 C CA . ASP A 1 184 ? 17.951 -4.537 -8.765 1.00 97.88 184 ASP A CA 1
ATOM 1439 C C . ASP A 1 184 ? 17.024 -5.684 -8.358 1.00 97.88 184 ASP A C 1
ATOM 1441 O O . ASP A 1 184 ? 17.402 -6.458 -7.478 1.00 97.88 184 ASP A O 1
ATOM 1445 N N . VAL A 1 185 ? 15.927 -5.921 -9.091 1.00 98.00 185 VAL A N 1
ATOM 1446 C CA . VAL A 1 185 ? 15.151 -7.173 -9.012 1.00 98.00 185 VAL A CA 1
ATOM 1447 C C . VAL A 1 185 ? 16.055 -8.411 -9.104 1.00 98.00 185 VAL A C 1
ATOM 1449 O O . VAL A 1 185 ? 15.787 -9.437 -8.486 1.00 98.00 185 VAL A O 1
ATOM 1452 N N . ARG A 1 186 ? 17.201 -8.306 -9.799 1.00 97.25 186 ARG A N 1
ATOM 1453 C CA . ARG A 1 186 ? 18.189 -9.388 -9.916 1.00 97.25 186 ARG A CA 1
ATOM 1454 C C . ARG A 1 186 ? 18.773 -9.848 -8.573 1.00 97.25 186 ARG A C 1
ATOM 1456 O O . ARG A 1 186 ? 19.306 -10.951 -8.492 1.00 97.25 186 ARG A O 1
ATOM 1463 N N . LYS A 1 187 ? 18.730 -8.989 -7.551 1.00 96.94 187 LYS A N 1
ATOM 1464 C CA . LYS A 1 187 ? 19.243 -9.257 -6.200 1.00 96.94 187 LYS A CA 1
ATOM 1465 C C . LYS A 1 187 ? 18.235 -10.034 -5.349 1.00 96.94 187 LYS A C 1
ATOM 1467 O O . LYS A 1 187 ? 18.641 -10.648 -4.367 1.00 96.94 187 LYS A O 1
ATOM 1472 N N . ILE A 1 188 ? 16.960 -10.019 -5.738 1.00 97.50 188 ILE A N 1
ATOM 1473 C CA . ILE A 1 188 ? 15.861 -10.652 -5.014 1.00 97.50 188 ILE A CA 1
ATOM 1474 C C . ILE A 1 188 ? 15.876 -12.162 -5.275 1.00 97.50 188 ILE A C 1
ATOM 1476 O O . ILE A 1 188 ? 15.983 -12.630 -6.419 1.00 97.50 188 ILE A O 1
ATOM 1480 N N . ARG A 1 189 ? 15.787 -12.939 -4.196 1.00 97.06 189 ARG A N 1
ATOM 1481 C CA . ARG A 1 189 ? 15.717 -14.403 -4.231 1.00 97.06 189 ARG A CA 1
ATOM 1482 C C . ARG A 1 189 ? 14.262 -14.846 -4.294 1.00 97.06 189 ARG A C 1
ATOM 1484 O O . ARG A 1 189 ? 13.410 -14.263 -3.632 1.00 97.06 189 ARG A O 1
ATOM 1491 N N . TYR A 1 190 ? 13.987 -15.945 -4.996 1.00 96.94 190 TYR A N 1
ATOM 1492 C CA . TYR A 1 190 ? 12.629 -16.491 -5.101 1.00 96.94 190 TYR A CA 1
ATOM 1493 C C . TYR A 1 190 ? 11.965 -16.734 -3.730 1.00 96.94 190 TYR A C 1
ATOM 1495 O O . TYR A 1 190 ? 10.796 -16.414 -3.536 1.00 96.94 190 TYR A O 1
ATOM 1503 N N . GLY A 1 191 ? 12.720 -17.204 -2.730 1.00 96.62 191 GLY A N 1
ATOM 1504 C CA . GLY A 1 191 ? 12.195 -17.412 -1.374 1.00 96.62 191 GLY A CA 1
ATOM 1505 C C . GLY A 1 191 ? 11.628 -16.152 -0.699 1.00 96.62 191 GLY A C 1
ATOM 1506 O O . GLY A 1 191 ? 10.811 -16.274 0.207 1.00 96.62 191 GLY A O 1
ATOM 1507 N N . GLU A 1 192 ? 12.017 -14.953 -1.146 1.00 95.62 192 GLU A N 1
ATOM 1508 C CA . GLU A 1 192 ? 11.493 -13.675 -0.643 1.00 95.62 192 GLU A CA 1
ATOM 1509 C C . GLU A 1 192 ? 10.140 -13.302 -1.266 1.00 95.62 192 GLU A C 1
ATOM 1511 O O . GLU A 1 192 ? 9.426 -12.460 -0.721 1.00 95.62 192 GLU A O 1
ATOM 1516 N N . VAL A 1 193 ? 9.783 -13.920 -2.397 1.00 94.12 193 VAL A N 1
ATOM 1517 C CA . VAL A 1 193 ? 8.530 -13.661 -3.121 1.00 94.12 193 VAL A CA 1
ATOM 1518 C C . VAL A 1 193 ? 7.556 -14.837 -3.117 1.00 94.12 193 VAL A C 1
ATOM 1520 O O . VAL A 1 193 ? 6.359 -14.624 -3.285 1.00 94.12 193 VAL A O 1
ATOM 1523 N N . ALA A 1 194 ? 8.032 -16.056 -2.852 1.00 92.81 194 ALA A N 1
ATOM 1524 C CA . ALA A 1 194 ? 7.206 -17.259 -2.769 1.00 92.81 194 ALA A CA 1
ATOM 1525 C C . ALA A 1 194 ? 5.983 -17.128 -1.827 1.00 92.81 194 ALA A C 1
ATOM 1527 O O . ALA A 1 194 ? 4.909 -17.611 -2.198 1.00 92.81 194 ALA A O 1
ATOM 1528 N N . PRO A 1 195 ? 6.058 -16.442 -0.660 1.00 89.94 195 PRO A N 1
ATOM 1529 C CA . PRO A 1 195 ? 4.881 -16.217 0.188 1.00 89.94 195 PRO A CA 1
ATOM 1530 C C . PRO A 1 195 ? 3.740 -15.452 -0.502 1.00 89.94 195 PRO A C 1
ATOM 1532 O O . PRO A 1 195 ? 2.579 -15.625 -0.138 1.00 89.94 195 PRO A O 1
ATOM 1535 N N . TYR A 1 196 ? 4.040 -14.661 -1.538 1.00 88.31 196 TYR A N 1
ATOM 1536 C CA . TYR A 1 196 ? 3.049 -13.897 -2.302 1.00 88.31 196 TYR A CA 1
ATOM 1537 C C . TYR A 1 196 ? 2.345 -14.715 -3.394 1.00 88.31 196 TYR A C 1
ATOM 1539 O O . TYR A 1 196 ? 1.506 -14.175 -4.113 1.00 88.31 196 TYR A O 1
ATOM 1547 N N . GLY A 1 197 ? 2.643 -16.014 -3.503 1.00 88.62 197 GLY A N 1
ATOM 1548 C CA . GLY A 1 197 ? 1.924 -16.943 -4.375 1.00 88.62 197 GLY A CA 1
ATOM 1549 C C . GLY A 1 197 ? 2.379 -16.962 -5.832 1.00 88.62 197 GLY A C 1
ATOM 1550 O O . GLY A 1 197 ? 1.690 -17.574 -6.643 1.00 88.62 197 GLY A O 1
ATOM 1551 N N . VAL A 1 198 ? 3.512 -16.331 -6.153 1.00 92.25 198 VAL A N 1
ATOM 1552 C CA . VAL A 1 198 ? 4.180 -16.482 -7.455 1.00 92.25 198 VAL A CA 1
ATOM 1553 C C . VAL A 1 198 ? 5.021 -17.755 -7.468 1.00 92.25 198 VAL A C 1
ATOM 1555 O O . VAL A 1 198 ? 5.620 -18.118 -6.455 1.00 92.25 198 VAL A O 1
ATOM 1558 N N . THR A 1 199 ? 5.063 -18.431 -8.609 1.00 95.50 199 THR A N 1
ATOM 1559 C CA . THR A 1 199 ? 5.979 -19.545 -8.881 1.00 95.50 199 THR A CA 1
ATOM 1560 C C . THR A 1 199 ? 7.375 -19.035 -9.241 1.00 95.50 199 THR A C 1
ATOM 1562 O O . THR A 1 199 ? 7.570 -17.849 -9.511 1.00 95.50 199 THR A O 1
ATOM 1565 N N . GLU A 1 200 ? 8.367 -19.927 -9.227 1.00 97.25 200 GLU A N 1
ATOM 1566 C CA . GLU A 1 200 ? 9.744 -19.570 -9.592 1.00 97.25 200 GLU A CA 1
ATOM 1567 C C . GLU A 1 200 ? 9.834 -19.141 -11.063 1.00 97.25 200 GLU A C 1
ATOM 1569 O O . GLU A 1 200 ? 10.418 -18.101 -11.351 1.00 97.25 200 GLU A O 1
ATOM 1574 N N . ASP A 1 201 ? 9.153 -19.858 -11.963 1.00 97.81 201 ASP A N 1
ATOM 1575 C CA . ASP A 1 201 ? 9.078 -19.512 -13.387 1.00 97.81 201 ASP A CA 1
ATOM 1576 C C . ASP A 1 201 ? 8.425 -18.135 -13.602 1.00 97.81 201 ASP A C 1
ATOM 1578 O O . ASP A 1 201 ? 8.990 -17.279 -14.281 1.00 97.81 201 ASP A O 1
ATOM 1582 N N . GLU A 1 202 ? 7.275 -17.868 -12.965 1.00 96.56 202 GLU A N 1
ATOM 1583 C CA . GLU A 1 202 ? 6.619 -16.552 -13.039 1.00 96.56 202 GLU A CA 1
ATOM 1584 C C . GLU A 1 202 ? 7.526 -15.434 -12.517 1.00 96.56 202 GLU A C 1
ATOM 1586 O O . GLU A 1 202 ? 7.541 -14.333 -13.072 1.00 96.56 202 GLU A O 1
ATOM 1591 N N . PHE A 1 203 ? 8.285 -15.695 -11.451 1.00 97.94 203 PHE A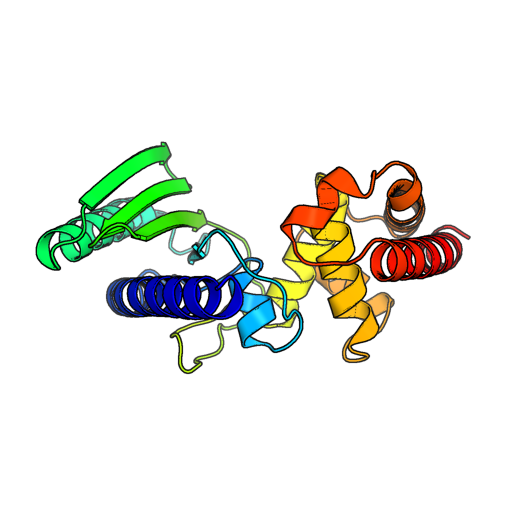 N 1
ATOM 1592 C CA . PHE A 1 203 ? 9.199 -14.706 -10.900 1.00 97.94 203 PHE A CA 1
ATOM 1593 C C . PHE A 1 203 ? 10.380 -14.416 -11.829 1.00 97.94 203 PHE A C 1
ATOM 1595 O O . PHE A 1 203 ? 10.769 -13.254 -11.962 1.00 97.94 203 PHE A O 1
ATOM 1602 N N . GLU A 1 204 ? 10.921 -15.422 -12.513 1.00 98.31 204 GLU A N 1
ATOM 1603 C CA . GLU A 1 204 ? 11.962 -15.201 -13.518 1.00 98.31 204 GLU A CA 1
ATOM 1604 C C . GLU A 1 204 ? 11.435 -14.392 -14.713 1.00 98.31 204 GLU A C 1
ATOM 1606 O O . GLU A 1 204 ? 12.099 -13.453 -15.153 1.00 98.31 204 GLU A O 1
ATOM 1611 N N . GLU A 1 205 ? 10.196 -14.617 -15.160 1.00 98.12 205 GLU A N 1
ATOM 1612 C CA . GLU A 1 205 ? 9.589 -13.755 -16.182 1.00 98.12 205 GLU A CA 1
ATOM 1613 C C . GLU A 1 205 ? 9.404 -12.301 -15.701 1.00 98.12 205 GLU A C 1
ATOM 1615 O O . GLU A 1 205 ? 9.626 -11.352 -16.460 1.00 98.12 205 GLU A O 1
ATOM 1620 N N . ILE A 1 206 ? 8.994 -12.100 -14.440 1.00 98.00 206 ILE A N 1
ATOM 1621 C CA . ILE A 1 206 ? 8.904 -10.765 -13.821 1.00 98.00 206 ILE A CA 1
ATOM 1622 C C . ILE A 1 206 ? 10.288 -10.106 -13.804 1.00 98.00 206 ILE A C 1
ATOM 1624 O O . ILE A 1 206 ? 10.427 -8.939 -14.180 1.00 98.00 206 ILE A O 1
ATOM 1628 N N . ARG A 1 207 ? 11.325 -10.856 -13.411 1.00 98.50 207 ARG A N 1
ATOM 1629 C CA . ARG A 1 207 ? 12.719 -10.397 -13.377 1.00 98.50 207 ARG A CA 1
ATOM 1630 C C . ARG A 1 207 ? 13.165 -9.914 -14.757 1.00 98.50 207 ARG A C 1
ATOM 1632 O O . ARG A 1 207 ? 13.733 -8.826 -14.867 1.00 98.50 207 ARG A O 1
ATOM 1639 N N . GLU A 1 208 ? 12.887 -10.679 -15.810 1.00 98.56 208 GLU A N 1
ATOM 1640 C CA . GLU A 1 208 ? 13.227 -10.308 -17.187 1.00 98.56 208 GLU A CA 1
ATOM 1641 C C . GLU A 1 208 ? 12.530 -9.018 -17.635 1.00 98.56 208 GLU A C 1
ATOM 1643 O O . GLU A 1 208 ? 13.193 -8.108 -18.147 1.00 98.56 208 GLU A O 1
ATOM 1648 N N . ARG A 1 209 ? 11.215 -8.895 -17.398 1.00 98.44 209 ARG A N 1
ATOM 1649 C CA . ARG A 1 209 ? 10.439 -7.693 -17.752 1.00 98.44 209 ARG A CA 1
ATOM 1650 C C . ARG A 1 209 ? 10.929 -6.451 -17.016 1.00 98.44 209 ARG A C 1
ATOM 1652 O O . ARG A 1 209 ? 11.085 -5.397 -17.635 1.00 98.44 209 ARG A O 1
ATOM 1659 N N . MET A 1 210 ? 11.221 -6.585 -15.726 1.00 98.50 210 MET A N 1
ATOM 1660 C CA . MET A 1 210 ? 11.764 -5.516 -14.889 1.00 98.50 210 MET A CA 1
ATOM 1661 C C . MET A 1 210 ? 13.135 -5.046 -15.372 1.00 98.50 210 MET A C 1
ATOM 1663 O O . MET A 1 210 ? 13.356 -3.847 -15.528 1.00 98.50 210 MET A O 1
ATOM 1667 N N . ILE A 1 211 ? 14.042 -5.973 -15.692 1.00 98.69 211 ILE A N 1
ATOM 1668 C CA . ILE A 1 211 ? 15.366 -5.631 -16.231 1.00 98.69 211 ILE A CA 1
ATOM 1669 C C . ILE A 1 211 ? 15.243 -4.957 -17.601 1.00 98.69 211 ILE A C 1
ATOM 1671 O O . ILE A 1 211 ? 15.952 -3.987 -17.875 1.00 98.69 211 ILE A O 1
ATOM 1675 N N . ALA A 1 212 ? 14.370 -5.464 -18.474 1.00 98.50 212 ALA A N 1
ATOM 1676 C CA . ALA A 1 212 ? 14.142 -4.878 -19.791 1.00 98.50 212 ALA A CA 1
ATOM 1677 C C . ALA A 1 212 ? 13.612 -3.444 -19.677 1.00 98.50 212 ALA A C 1
ATOM 1679 O O . ALA A 1 212 ? 14.126 -2.547 -20.344 1.00 98.50 212 ALA A O 1
ATOM 1680 N N . TRP A 1 213 ? 12.640 -3.215 -18.793 1.00 98.56 213 TRP A N 1
ATOM 1681 C CA . TRP A 1 213 ? 12.104 -1.883 -18.542 1.00 98.56 213 TRP A CA 1
ATOM 1682 C C . TRP A 1 213 ? 13.139 -0.952 -17.904 1.00 98.56 213 TRP A C 1
ATOM 1684 O O . TRP A 1 213 ? 13.323 0.171 -18.372 1.00 98.56 213 TRP A O 1
ATOM 1694 N N . GLY A 1 214 ? 13.892 -1.443 -16.917 1.00 98.44 214 GLY A N 1
ATOM 1695 C CA . GLY A 1 214 ? 14.969 -0.694 -16.277 1.00 98.44 214 GLY A CA 1
ATOM 1696 C C . GLY A 1 214 ? 15.984 -0.150 -17.281 1.00 98.44 214 GLY A C 1
ATOM 1697 O O . GLY A 1 214 ? 16.286 1.040 -17.258 1.00 98.44 214 GLY A O 1
ATOM 1698 N N . LYS A 1 215 ? 16.412 -0.976 -18.248 1.00 98.38 215 LYS A N 1
ATOM 1699 C CA . LYS A 1 215 ? 17.311 -0.554 -19.340 1.00 98.38 215 LYS A CA 1
ATOM 1700 C C . LYS A 1 215 ? 16.728 0.563 -20.207 1.00 98.38 215 LYS A C 1
ATOM 1702 O O . LYS A 1 215 ? 17.480 1.440 -20.617 1.00 98.38 215 LYS A O 1
ATOM 1707 N N . VAL A 1 216 ? 15.423 0.530 -20.486 1.00 97.75 216 VAL A N 1
ATOM 1708 C CA . VAL A 1 216 ? 14.728 1.575 -21.262 1.00 97.75 216 VAL A CA 1
ATOM 1709 C C . VAL A 1 216 ? 14.677 2.896 -20.495 1.00 97.75 216 VAL A C 1
ATOM 1711 O O . VAL A 1 216 ? 14.778 3.955 -21.104 1.00 97.75 216 VAL A O 1
ATOM 1714 N N . LEU A 1 217 ? 14.516 2.856 -19.171 1.00 97.62 217 LEU A N 1
ATOM 1715 C CA . LEU A 1 217 ? 14.455 4.070 -18.355 1.00 97.62 217 LEU A CA 1
ATOM 1716 C C . LEU A 1 217 ? 15.835 4.649 -18.016 1.00 97.62 217 LEU A C 1
ATOM 1718 O O . LEU A 1 217 ? 15.947 5.861 -17.840 1.00 97.62 217 LEU A O 1
ATOM 1722 N N . SER A 1 218 ? 16.865 3.804 -17.912 1.00 95.25 218 SER A N 1
ATOM 1723 C CA . SER A 1 218 ? 18.225 4.222 -17.548 1.00 95.25 218 SER A CA 1
ATOM 1724 C C . SER A 1 218 ? 19.128 4.593 -18.732 1.00 95.25 218 SER A C 1
ATOM 1726 O O . SER A 1 218 ? 20.206 5.148 -18.507 1.00 95.25 218 SER A O 1
ATOM 1728 N N . GLY A 1 219 ? 18.744 4.203 -19.953 1.00 87.25 219 GLY A N 1
ATOM 1729 C CA . GLY A 1 219 ? 19.475 4.479 -21.198 1.00 87.25 219 GLY A CA 1
ATOM 1730 C C . GLY A 1 219 ? 19.127 5.837 -21.783 1.00 87.25 219 GLY A C 1
ATOM 1731 O O . GLY A 1 219 ? 20.075 6.519 -22.229 1.00 87.25 219 GLY A O 1
#

pLDDT: mean 95.14, std 6.2, range [45.69, 98.69]

Sequence (219 aa):
MASSDRIRDLRFQQEVTRLLLEQLQKPGFVLTGSGALREHGLIDRPTEDVDLFTEMSSAQDFGPATERAVAMLRDAGYDVDINRDFPAYKALGVSRGGQRLEVDFGIDYRGHQPVRMAIGRVLAVEDAVGSKVSALYSRGYPRDFLDVDAIRRSGRFTDEDLLEAGRAQDPSLDRRAFGELLMDVRKIRYGEVAPYGVTEDEFEEIRERMIAWGKVLSG

Mean predicted aligned error: 3.48 Å

InterPro domains:
  IPR014942 Nucleotidyl transferase AbiEii toxin, Type IV TA system [PF08843] (21-172)

Radius of gyration: 17.85 Å; Cα contacts (8 Å, |Δi|>4): 347; chains: 1; bounding box: 38×45×42 Å

Foldseek 3Di:
DVVVVLVVQVVVVLVLLLLLLVLCVVLAWAWAEPVLCVLVVLDDWDDQATEIEHEPVSLVCQVVSVVVSQVSLVVVPWDWDFPDDDSFKTWIWTDDPPHIYIYIYGYADADDDFDQDPSHTHGDPLLRLLVLLLCCLPPVQLVSLVSNLSNVVVVPADPVSSQVSVCSRPVPDDQQSSLVSLLCLVVDDVVSCVVRPDDPVRSVVSNVVSNVSSVVRND

Solvent-accessible surface area (backbone atoms only — not comparable to full-atom values): 11836 Å² total; per-residue (Å²): 110,72,70,59,54,52,53,50,49,52,50,52,51,51,52,55,47,31,57,46,36,64,74,30,49,86,56,52,35,21,34,28,64,68,53,25,37,36,78,72,70,44,47,87,58,82,68,80,55,45,38,38,33,21,40,71,94,33,47,91,44,42,60,67,50,52,52,51,47,52,50,52,43,44,76,72,66,34,50,76,45,80,77,44,84,52,86,58,36,35,35,31,40,41,31,54,97,93,44,77,40,42,38,37,37,39,56,46,91,69,90,61,75,61,43,82,52,99,62,34,44,24,45,26,70,62,46,46,51,4,50,40,44,31,45,28,70,74,68,59,47,65,64,34,55,55,52,50,48,36,43,50,72,65,66,82,48,53,78,62,55,48,52,52,30,12,29,75,69,32,78,82,67,46,62,42,62,45,11,55,52,36,41,49,50,76,74,60,54,63,83,72,42,41,88,54,71,53,51,67,68,59,46,52,54,50,42,53,53,35,35,56,49,8,51,68,45,51,105